Protein AF-A0A813HRZ0-F1 (afdb_monomer)

Nearest PDB structures (foldseek):
  8jng-assembly1_A  TM=6.159E-01  e=3.536E-04  Porphyridium purpureum
  6uz7-assembly1_K  TM=3.522E-01  e=9.152E+00  Kluyveromyces lactis

Solvent-accessible surface area (backbone atoms only — not comparable to full-atom values): 15012 Å² total; per-residue (Å²): 131,85,75,72,59,66,47,83,55,91,67,30,34,30,34,45,45,91,48,51,52,74,86,71,41,34,56,24,47,61,47,34,54,51,51,54,50,49,48,69,51,44,74,78,69,63,78,70,69,86,75,76,89,77,80,74,82,76,79,89,67,87,75,88,75,74,56,96,84,60,66,57,66,71,60,44,53,51,51,47,56,54,40,40,75,76,76,42,52,57,38,29,77,47,71,40,90,54,69,51,52,31,28,39,38,25,37,44,38,54,92,70,63,54,88,80,24,65,33,29,26,53,29,45,37,72,87,78,62,49,56,42,59,74,23,51,60,41,73,47,68,47,98,86,68,51,44,38,32,33,39,26,35,68,85,79,65,53,46,27,30,48,79,78,8,48,18,87,98,54,91,57,58,39,57,56,38,57,70,48,80,53,96,62,23,36,27,40,42,40,49,48,73,57,48,52,58,36,61,60,62,76,70,70,70,76,81,80,79,79,81,82,81,79,84,75,88,76,85,87,81,88,82,83,88,83,87,85,85,84,85,85,90,83,87,88,81,89,83,87,80,134

Sequence (242 aa):
MEPPLLVSDGELCWVRTEIRRGPDLVDGSGWIAEFQKRCREAPALSGRARLLRQTVSEGDNPQFWSKAGDTPLPLRNEVLKVMQKEKGQPGSRAKLATGQDVIFWFNVGPPGEPRNRVYVTDARCPHQGVCLLEGELKDIEDVAGTRRGMVRCPRHNKTFDIQSGQSPGNSEELRVYPCRFEHGHWYV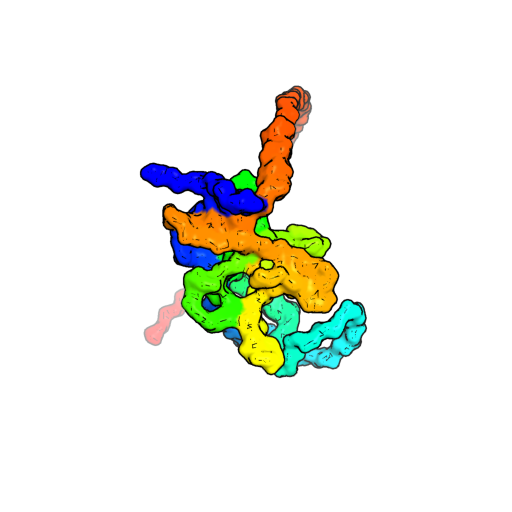GVSGRESEAAQAVDVEMPAAEEPEQKRQRIGSEVIAATPAQGRPRILVHHATIA

pLDDT: mean 81.25, std 19.31, range [39.66, 98.69]

Structure (mmCIF, N/CA/C/O backbone):
data_AF-A0A813HRZ0-F1
#
_entry.id   AF-A0A813HRZ0-F1
#
loop_
_atom_site.group_PDB
_atom_site.id
_atom_site.type_symbol
_atom_site.label_atom_id
_atom_site.label_alt_id
_atom_site.label_comp_id
_atom_site.label_asym_id
_atom_site.label_entity_id
_atom_site.label_seq_id
_atom_site.pdbx_PDB_ins_code
_atom_site.Cartn_x
_atom_site.Cartn_y
_atom_site.Cartn_z
_atom_site.occupancy
_atom_site.B_iso_or_equiv
_atom_site.auth_seq_id
_atom_site.auth_comp_id
_atom_site.auth_asym_id
_atom_site.auth_atom_id
_atom_site.pdbx_PDB_model_num
ATOM 1 N N . MET A 1 1 ? -31.191 0.005 10.047 1.00 76.88 1 MET A N 1
ATOM 2 C CA . MET A 1 1 ? -30.388 0.757 11.032 1.00 76.88 1 MET A CA 1
ATOM 3 C C . MET A 1 1 ? -29.050 1.056 10.395 1.00 76.88 1 MET A C 1
ATOM 5 O O . MET A 1 1 ? -28.519 0.176 9.728 1.00 76.88 1 MET A O 1
ATOM 9 N N . GLU A 1 2 ? -28.563 2.286 10.521 1.00 87.56 2 GLU A N 1
ATOM 10 C CA . GLU A 1 2 ? -27.231 2.647 10.035 1.00 87.56 2 GLU A CA 1
ATOM 11 C C . GLU A 1 2 ? -26.165 2.028 10.961 1.00 87.56 2 GLU A C 1
ATOM 13 O O . GLU A 1 2 ? -26.345 2.077 12.180 1.00 87.56 2 GLU A O 1
ATOM 18 N N . PRO A 1 3 ? -25.098 1.399 10.429 1.00 90.94 3 PRO A N 1
ATOM 19 C CA . PRO A 1 3 ? -24.065 0.794 11.263 1.00 90.94 3 PRO A CA 1
ATOM 20 C C . PRO A 1 3 ? -23.271 1.863 12.032 1.00 90.94 3 PRO A C 1
ATOM 22 O O . PRO A 1 3 ? -23.048 2.951 11.497 1.00 90.94 3 PRO A O 1
ATOM 25 N N . PRO A 1 4 ? -22.810 1.578 13.262 1.00 90.06 4 PRO A N 1
ATOM 26 C CA . PRO A 1 4 ? -22.114 2.556 14.092 1.00 90.06 4 PRO A CA 1
ATOM 27 C C . PRO A 1 4 ? -20.817 3.038 13.430 1.00 90.06 4 PRO A C 1
ATOM 29 O O . PRO A 1 4 ? -20.068 2.245 12.852 1.00 90.06 4 PRO A O 1
ATOM 32 N N . LEU A 1 5 ? -20.563 4.347 13.529 1.00 90.94 5 LEU A N 1
ATOM 33 C CA . LEU A 1 5 ? -19.346 4.986 13.019 1.00 90.94 5 LEU A CA 1
ATOM 34 C C . LEU A 1 5 ? -18.110 4.582 13.835 1.00 90.94 5 LEU A C 1
ATOM 36 O O . LEU A 1 5 ? -17.031 4.415 13.276 1.00 90.94 5 LEU A O 1
ATOM 40 N N . LEU A 1 6 ? -18.280 4.419 15.147 1.00 92.56 6 LEU A N 1
ATOM 41 C CA . LEU A 1 6 ? -17.238 4.048 16.097 1.00 92.56 6 LEU A CA 1
ATOM 42 C C . LEU A 1 6 ? -17.738 2.876 16.941 1.00 92.56 6 LEU A C 1
ATOM 44 O O . LEU A 1 6 ? -18.866 2.909 17.436 1.00 92.56 6 LEU A O 1
ATOM 48 N N . VAL A 1 7 ? -16.906 1.852 17.106 1.00 93.62 7 VAL A N 1
ATOM 49 C CA . VAL A 1 7 ? -17.181 0.707 17.982 1.00 93.62 7 VAL A CA 1
ATOM 50 C C . VAL A 1 7 ? -15.969 0.482 18.873 1.00 93.62 7 VAL A C 1
ATOM 52 O O . VAL A 1 7 ? -14.906 0.104 18.389 1.00 93.62 7 VAL A O 1
ATOM 55 N N . SER A 1 8 ? -16.122 0.712 20.172 1.00 92.69 8 SER A N 1
ATOM 56 C CA . SER A 1 8 ? -15.065 0.436 21.147 1.00 92.69 8 SER A CA 1
ATOM 57 C C . SER A 1 8 ? -15.031 -1.054 21.486 1.00 92.69 8 SER A C 1
ATOM 59 O O . SER A 1 8 ? -16.065 -1.634 21.810 1.00 92.69 8 SER A O 1
ATOM 61 N N . ASP A 1 9 ? -13.849 -1.662 21.417 1.00 91.94 9 ASP A N 1
ATOM 62 C CA . ASP A 1 9 ? -13.617 -3.079 21.703 1.00 91.94 9 ASP A CA 1
ATOM 63 C C . ASP A 1 9 ? -12.238 -3.255 22.360 1.00 91.94 9 ASP A C 1
ATOM 65 O O . ASP A 1 9 ? -11.194 -3.237 21.700 1.00 91.94 9 ASP A O 1
ATOM 69 N N . GLY A 1 10 ? -12.229 -3.347 23.691 1.00 91.69 10 GLY A N 1
ATOM 70 C CA . GLY A 1 10 ? -11.000 -3.383 24.482 1.00 91.69 10 GLY A CA 1
ATOM 71 C C . GLY A 1 10 ? -10.164 -2.110 24.314 1.00 91.69 10 GLY A C 1
ATOM 72 O O . GLY A 1 10 ? -10.632 -1.008 24.593 1.00 91.69 10 GLY A O 1
ATOM 73 N N . GLU A 1 11 ? -8.916 -2.265 23.871 1.00 92.88 11 GLU A N 1
ATOM 74 C CA . GLU A 1 11 ? -7.973 -1.154 23.655 1.00 92.88 11 GLU A CA 1
ATOM 75 C C . GLU A 1 11 ? -8.105 -0.492 22.271 1.00 92.88 11 GLU A C 1
ATOM 77 O O . GLU A 1 11 ? -7.448 0.521 21.995 1.00 92.88 11 GLU A O 1
ATOM 82 N N . LEU A 1 12 ? -8.939 -1.058 21.392 1.00 95.00 12 LEU A N 1
ATOM 83 C CA . LEU A 1 12 ? -9.144 -0.577 20.032 1.00 95.00 12 LEU A CA 1
ATOM 84 C C . LEU A 1 12 ? -10.482 0.151 19.895 1.00 95.00 12 LEU A C 1
ATOM 86 O O . LEU A 1 12 ? -11.532 -0.300 20.349 1.00 95.00 12 LEU A O 1
ATOM 90 N N . CYS A 1 13 ? -10.438 1.271 19.186 1.00 95.81 13 CYS A N 1
ATOM 91 C CA . CYS A 1 13 ? -11.593 1.957 18.640 1.00 95.81 13 CYS A CA 1
ATOM 92 C C . CYS A 1 13 ? -11.694 1.595 17.155 1.00 95.81 13 CYS A C 1
ATOM 94 O O . CYS A 1 13 ? -10.836 1.965 16.352 1.00 95.81 13 CYS A O 1
ATOM 96 N N . TRP A 1 14 ? -12.721 0.837 16.782 1.00 96.94 14 TRP A N 1
ATOM 97 C CA . TRP A 1 14 ? -12.980 0.474 15.395 1.00 96.94 14 TRP A CA 1
ATOM 98 C C . TRP A 1 14 ? -13.724 1.599 14.692 1.00 96.94 14 TRP A C 1
ATOM 100 O O . TRP A 1 14 ? -14.889 1.870 14.986 1.00 96.94 14 TRP A O 1
ATOM 110 N N . VAL A 1 15 ? -13.057 2.223 13.730 1.00 97.12 15 VAL A N 1
ATOM 111 C CA . VAL A 1 15 ? -13.578 3.354 12.967 1.00 97.12 15 VAL A CA 1
ATOM 112 C C . VAL A 1 15 ? -14.115 2.862 11.629 1.00 97.12 15 VAL A C 1
ATOM 114 O O . VAL A 1 15 ? -13.374 2.290 10.826 1.00 97.12 15 VAL A O 1
ATOM 117 N N . ARG A 1 16 ? -15.408 3.082 11.386 1.00 96.75 16 ARG A N 1
ATOM 118 C CA . ARG A 1 16 ? -16.074 2.782 10.115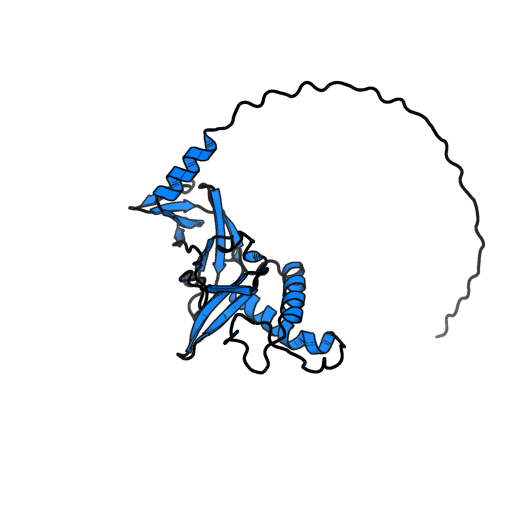 1.00 96.75 16 ARG A CA 1
ATOM 119 C C . ARG A 1 16 ? -15.483 3.650 9.009 1.00 96.75 16 ARG A C 1
ATOM 121 O O . ARG A 1 16 ? -15.335 4.859 9.170 1.00 96.75 16 ARG A O 1
ATOM 128 N N . THR A 1 17 ? -15.213 3.043 7.863 1.00 96.75 1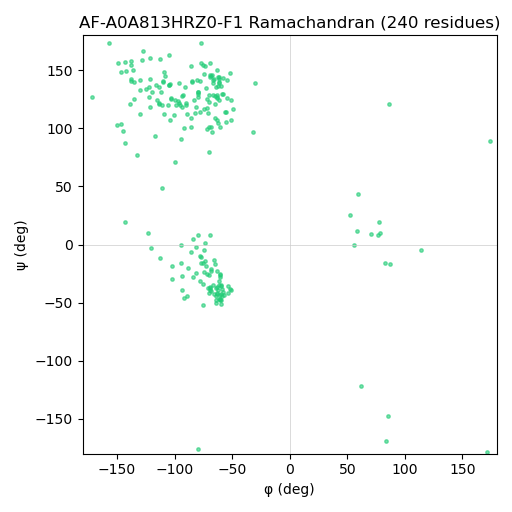7 THR A N 1
ATOM 129 C CA . THR A 1 17 ? -14.816 3.752 6.643 1.00 96.75 17 THR A CA 1
ATOM 130 C C . THR A 1 17 ? -15.968 3.816 5.642 1.00 96.75 17 THR A C 1
ATOM 132 O O . THR A 1 17 ? -16.935 3.050 5.708 1.00 96.75 17 THR A O 1
ATOM 135 N N . GLU A 1 18 ? -15.847 4.712 4.664 1.00 94.56 18 GLU A N 1
ATOM 136 C CA . GLU A 1 18 ? -16.792 4.806 3.545 1.00 94.56 18 GLU A CA 1
ATOM 137 C C . GLU A 1 18 ? -16.621 3.683 2.506 1.00 94.56 18 GLU A C 1
ATOM 139 O O . GLU A 1 18 ? -17.424 3.571 1.582 1.00 94.56 18 GLU A O 1
ATOM 144 N N . ILE A 1 19 ? -15.608 2.823 2.658 1.00 94.56 19 ILE A N 1
ATOM 145 C CA . ILE A 1 19 ? -15.367 1.682 1.772 1.00 94.56 19 ILE A CA 1
ATOM 146 C C . ILE A 1 19 ? -16.349 0.567 2.134 1.00 94.56 19 ILE A C 1
ATOM 148 O O . ILE A 1 19 ? -16.281 -0.013 3.222 1.00 94.56 19 ILE A O 1
ATOM 152 N N . ARG A 1 20 ? -17.264 0.249 1.212 1.00 92.88 20 ARG A N 1
ATOM 153 C CA . ARG A 1 20 ? -18.380 -0.673 1.479 1.00 92.88 20 ARG A CA 1
ATOM 154 C C . ARG A 1 20 ? -18.164 -2.057 0.902 1.00 92.88 20 ARG A C 1
ATOM 156 O O . ARG A 1 20 ? -18.728 -3.028 1.397 1.00 92.88 20 ARG A O 1
ATOM 163 N N . ARG A 1 21 ? -17.427 -2.178 -0.201 1.00 86.25 21 ARG A N 1
ATOM 164 C CA . ARG A 1 21 ? -17.303 -3.448 -0.926 1.00 86.25 21 ARG A CA 1
ATOM 165 C C . ARG A 1 21 ? -15.899 -3.635 -1.485 1.00 86.25 21 ARG A C 1
ATOM 167 O O . ARG A 1 21 ? -15.180 -2.678 -1.734 1.00 86.25 21 ARG A O 1
ATOM 174 N N . GLY A 1 22 ? -15.536 -4.893 -1.738 1.00 77.94 22 GLY A N 1
ATOM 175 C CA . GLY A 1 22 ? -14.263 -5.255 -2.373 1.00 77.94 22 GLY A CA 1
ATOM 176 C C . GLY A 1 22 ? -13.953 -4.507 -3.682 1.00 77.94 22 GLY A C 1
ATOM 177 O O . GLY A 1 22 ? -12.810 -4.111 -3.846 1.00 77.94 22 GLY A O 1
ATOM 178 N N . PRO A 1 23 ? -14.921 -4.237 -4.584 1.00 85.00 23 PRO A N 1
ATOM 179 C CA . PRO A 1 23 ? -14.673 -3.452 -5.799 1.00 85.00 23 PRO A CA 1
ATOM 180 C C . PRO A 1 23 ? -14.293 -1.983 -5.567 1.00 85.00 23 PRO A C 1
ATOM 182 O O . PRO A 1 23 ? -13.785 -1.349 -6.485 1.00 85.00 23 PRO A O 1
ATOM 185 N N . ASP A 1 24 ? -14.532 -1.443 -4.369 1.00 88.31 24 ASP A N 1
ATOM 186 C CA . ASP A 1 24 ? -14.074 -0.099 -3.991 1.00 88.31 24 ASP A CA 1
ATOM 187 C C . ASP A 1 24 ? -12.561 -0.105 -3.653 1.00 88.31 24 ASP A C 1
ATOM 189 O O . ASP A 1 24 ? -11.929 0.944 -3.494 1.00 88.31 24 ASP A O 1
ATOM 193 N N . LEU A 1 25 ? -11.970 -1.300 -3.530 1.00 94.25 25 LEU A N 1
ATOM 194 C CA . LEU A 1 25 ? -10.547 -1.517 -3.317 1.00 94.25 25 LEU A CA 1
ATOM 195 C C . LEU A 1 25 ? -9.835 -1.804 -4.639 1.00 94.25 25 LEU A C 1
ATOM 197 O O . LEU A 1 25 ? -10.308 -2.567 -5.482 1.00 94.25 25 LEU A O 1
ATOM 201 N N . VAL A 1 26 ? -8.650 -1.220 -4.796 1.00 96.38 26 VAL A N 1
ATOM 202 C CA . VAL A 1 26 ? -7.771 -1.509 -5.932 1.00 96.38 26 VAL A CA 1
ATOM 203 C C . VAL A 1 26 ? -7.172 -2.905 -5.769 1.00 96.38 26 VAL A C 1
ATOM 205 O O . VAL A 1 26 ? -6.538 -3.185 -4.755 1.00 96.38 26 VAL A O 1
ATOM 208 N N . ASP A 1 27 ? -7.334 -3.776 -6.770 1.00 96.75 27 ASP A N 1
ATOM 209 C CA . ASP A 1 27 ? -6.637 -5.067 -6.817 1.00 96.75 27 ASP A CA 1
ATOM 210 C C . ASP A 1 27 ? -5.131 -4.846 -7.004 1.00 96.75 27 ASP A C 1
ATOM 212 O O . ASP A 1 27 ? -4.631 -4.650 -8.117 1.00 96.75 27 ASP A O 1
ATOM 216 N N . GLY A 1 28 ? -4.406 -4.875 -5.890 1.00 96.62 28 GLY A N 1
ATOM 217 C CA . GLY A 1 28 ? -2.978 -4.624 -5.847 1.00 96.62 28 GLY A CA 1
ATOM 218 C C . GLY A 1 28 ? -2.180 -5.659 -6.634 1.00 96.62 28 GLY A C 1
ATOM 219 O O . GLY A 1 28 ? -1.234 -5.276 -7.316 1.00 96.62 28 GLY A O 1
ATOM 220 N N . SER A 1 29 ? -2.576 -6.938 -6.645 1.00 96.00 29 SER A N 1
ATOM 221 C CA . SER A 1 29 ? -1.887 -7.952 -7.462 1.00 96.00 29 SER A CA 1
ATOM 222 C C . SER A 1 29 ? -1.996 -7.668 -8.960 1.00 96.00 29 SER A C 1
ATOM 224 O O . SER A 1 29 ? -0.990 -7.722 -9.674 1.00 96.00 29 SER A O 1
ATOM 226 N N . GLY A 1 30 ? -3.192 -7.304 -9.435 1.00 96.44 30 GLY A N 1
ATOM 227 C CA . GLY A 1 30 ? -3.420 -6.903 -10.819 1.00 96.44 30 GLY A CA 1
ATOM 228 C C . GLY A 1 30 ? -2.636 -5.641 -11.178 1.00 96.44 30 GLY A C 1
ATOM 229 O O . GLY A 1 30 ? -1.999 -5.584 -12.233 1.00 96.44 30 GLY A O 1
ATOM 230 N N . TRP A 1 31 ? -2.610 -4.656 -10.273 1.00 97.50 31 TRP A N 1
ATOM 231 C CA . TRP A 1 31 ? -1.825 -3.434 -10.444 1.00 97.50 31 TRP A CA 1
ATOM 232 C C . TRP A 1 31 ? -0.318 -3.733 -10.541 1.00 97.50 31 TRP A C 1
ATOM 234 O O . TRP A 1 31 ? 0.342 -3.259 -11.468 1.00 97.50 31 TRP A O 1
ATOM 244 N N . ILE A 1 32 ? 0.224 -4.574 -9.648 1.00 96.94 32 ILE A N 1
ATOM 245 C CA . ILE A 1 32 ? 1.635 -4.998 -9.649 1.00 96.94 32 ILE A CA 1
ATOM 246 C C . ILE A 1 32 ? 1.982 -5.717 -10.956 1.00 96.94 32 ILE A C 1
ATOM 248 O O . ILE A 1 32 ? 3.009 -5.417 -11.568 1.00 96.94 32 ILE A O 1
ATOM 252 N N . ALA A 1 33 ? 1.141 -6.656 -11.399 1.00 96.69 33 ALA A N 1
ATOM 253 C CA . ALA A 1 33 ? 1.379 -7.430 -12.615 1.00 96.69 33 ALA A CA 1
ATOM 254 C C . ALA A 1 33 ? 1.456 -6.529 -13.859 1.00 96.69 33 ALA A C 1
ATOM 256 O O . ALA A 1 33 ? 2.366 -6.678 -14.682 1.00 96.69 33 ALA A O 1
ATOM 257 N N . GLU A 1 34 ? 0.545 -5.560 -13.967 1.00 97.56 34 GLU A N 1
ATOM 258 C CA . GLU A 1 34 ? 0.541 -4.569 -15.044 1.00 97.56 34 GLU A CA 1
ATOM 259 C C . GLU A 1 34 ? 1.768 -3.647 -14.970 1.00 97.56 34 GLU A C 1
ATOM 261 O O . GLU A 1 34 ? 2.429 -3.416 -15.985 1.00 97.56 34 GLU A O 1
ATOM 266 N N . PHE A 1 35 ? 2.144 -3.182 -13.774 1.00 96.75 35 PHE A N 1
ATOM 267 C CA . PHE A 1 35 ? 3.343 -2.362 -13.583 1.00 96.75 35 PHE A CA 1
ATOM 268 C C . PHE A 1 35 ? 4.612 -3.088 -14.011 1.00 96.75 35 PHE A C 1
ATOM 270 O O . PHE A 1 35 ? 5.405 -2.566 -14.798 1.00 96.75 35 PHE A O 1
ATOM 277 N N . GLN A 1 36 ? 4.774 -4.337 -13.583 1.00 94.94 36 GLN A N 1
ATOM 278 C CA . GLN A 1 36 ? 5.900 -5.167 -13.994 1.00 94.94 36 GLN A CA 1
ATOM 279 C C . GLN A 1 36 ? 5.910 -5.424 -15.505 1.00 94.94 36 GLN A C 1
ATOM 281 O O . GLN A 1 36 ? 6.980 -5.410 -16.115 1.00 94.94 36 GLN A O 1
ATOM 286 N N . LYS A 1 37 ? 4.744 -5.643 -16.126 1.00 95.62 37 LYS A N 1
ATOM 287 C CA . LYS A 1 37 ? 4.624 -5.802 -17.580 1.00 95.62 37 LYS A CA 1
ATOM 288 C C . LYS A 1 37 ? 5.120 -4.556 -18.312 1.00 95.62 37 LYS A C 1
ATOM 290 O O . LYS A 1 37 ? 6.014 -4.668 -19.148 1.00 95.62 37 LYS A O 1
ATOM 295 N N . ARG A 1 38 ? 4.639 -3.372 -17.936 1.00 95.19 38 ARG A N 1
ATOM 296 C CA . ARG A 1 38 ? 5.065 -2.111 -18.559 1.00 95.19 38 ARG A CA 1
ATOM 297 C C . ARG A 1 38 ? 6.539 -1.809 -18.325 1.00 95.19 38 ARG A C 1
ATOM 299 O O . ARG A 1 38 ? 7.217 -1.348 -19.236 1.00 95.19 38 ARG A O 1
ATOM 306 N N . CYS A 1 39 ? 7.073 -2.123 -17.147 1.00 93.31 39 CYS A N 1
ATOM 307 C CA . CYS A 1 39 ? 8.507 -2.007 -16.881 1.00 93.31 39 CYS A CA 1
ATOM 308 C C . CYS A 1 39 ? 9.368 -2.902 -17.791 1.00 93.31 39 CYS A C 1
ATOM 310 O O . CYS A 1 39 ? 10.490 -2.508 -18.118 1.00 93.31 39 CYS A O 1
ATOM 312 N N . ARG A 1 40 ? 8.867 -4.073 -18.212 1.00 92.00 40 ARG A N 1
ATOM 313 C CA . ARG A 1 40 ? 9.543 -4.949 -19.188 1.00 92.00 40 ARG A CA 1
ATOM 314 C C . ARG A 1 40 ? 9.441 -4.424 -20.622 1.00 92.00 40 ARG A C 1
ATOM 316 O O . ARG A 1 40 ? 10.377 -4.603 -21.392 1.00 92.00 40 ARG A O 1
ATOM 323 N N . GLU A 1 41 ? 8.335 -3.773 -20.972 1.00 91.81 41 GLU A N 1
ATOM 324 C CA . GLU A 1 41 ? 8.073 -3.251 -22.324 1.00 91.81 41 GLU A CA 1
ATOM 325 C C . GLU A 1 41 ? 8.706 -1.865 -22.570 1.00 91.81 41 GLU A C 1
ATOM 327 O O . GLU A 1 41 ? 9.081 -1.537 -23.694 1.00 91.81 41 GLU A O 1
ATOM 332 N N . ALA A 1 42 ? 8.896 -1.057 -21.523 1.00 88.62 42 ALA A N 1
ATOM 333 C CA . ALA A 1 42 ? 9.387 0.319 -21.625 1.00 88.62 42 ALA A CA 1
ATOM 334 C C . ALA A 1 42 ? 10.772 0.490 -22.298 1.00 88.62 42 ALA A C 1
ATOM 336 O O . ALA A 1 42 ? 10.925 1.436 -23.077 1.00 88.62 42 ALA A O 1
ATOM 337 N N . PRO A 1 43 ? 11.781 -0.386 -22.087 1.00 77.38 43 PRO A N 1
ATOM 338 C CA . PRO A 1 43 ? 13.064 -0.280 -22.787 1.00 77.38 43 PRO A CA 1
ATOM 339 C C . PRO A 1 43 ? 12.951 -0.381 -24.314 1.00 77.38 43 PRO A C 1
ATOM 341 O O . PRO A 1 43 ? 13.772 0.202 -25.017 1.00 77.38 43 PRO A O 1
ATOM 344 N N . ALA A 1 44 ? 11.941 -1.085 -24.837 1.00 64.94 44 ALA A N 1
ATOM 345 C CA . ALA A 1 44 ? 11.708 -1.190 -26.278 1.00 64.94 44 ALA A CA 1
ATOM 346 C C . ALA A 1 44 ? 11.123 0.103 -26.875 1.00 64.94 44 ALA A C 1
ATOM 348 O O . ALA A 1 44 ? 11.289 0.365 -28.063 1.00 64.94 44 ALA A O 1
ATOM 349 N N . LEU A 1 45 ? 10.466 0.921 -26.048 1.00 60.00 45 LEU A N 1
ATOM 350 C CA . LEU A 1 45 ? 9.779 2.145 -26.466 1.00 60.00 45 LEU A CA 1
ATOM 351 C C . LEU A 1 45 ? 10.653 3.395 -26.348 1.00 60.00 45 LEU A C 1
ATOM 353 O O . LEU A 1 45 ? 10.439 4.358 -27.079 1.00 60.00 45 LEU A O 1
ATOM 357 N N . SER A 1 46 ? 11.629 3.409 -25.434 1.00 60.53 46 SER A N 1
ATOM 358 C CA . SER A 1 46 ? 12.361 4.642 -25.125 1.00 60.53 46 SER A CA 1
ATOM 359 C C . SER A 1 46 ? 13.353 5.068 -26.209 1.00 60.53 46 SER A C 1
ATOM 361 O O . SER A 1 46 ? 13.817 6.206 -26.158 1.00 60.53 46 SER A O 1
ATOM 363 N N . GLY A 1 47 ? 13.702 4.197 -27.170 1.00 56.34 47 GLY A N 1
ATOM 364 C CA . GLY A 1 47 ? 14.595 4.495 -28.306 1.00 56.34 47 GLY A CA 1
ATOM 365 C C . GLY A 1 47 ? 15.985 5.035 -27.927 1.00 56.34 47 GLY A C 1
ATOM 366 O O . GLY A 1 47 ? 16.809 5.314 -28.797 1.00 56.34 47 GLY A O 1
ATOM 367 N N . ARG A 1 48 ? 16.268 5.199 -26.631 1.00 54.22 48 ARG A N 1
ATOM 368 C CA . ARG A 1 48 ? 17.488 5.787 -26.104 1.00 54.22 48 ARG A CA 1
ATOM 369 C C . ARG A 1 48 ? 18.517 4.683 -25.998 1.00 54.22 48 ARG A C 1
ATOM 371 O O . ARG A 1 48 ? 18.410 3.774 -25.178 1.00 54.22 48 ARG A O 1
ATOM 378 N N . ALA A 1 49 ? 19.486 4.798 -26.900 1.00 46.53 49 ALA A N 1
ATOM 379 C CA . ALA A 1 49 ? 20.726 4.053 -26.968 1.00 46.53 49 ALA A CA 1
ATOM 380 C C . ALA A 1 49 ? 21.230 3.622 -25.588 1.00 46.53 49 ALA A C 1
ATOM 382 O O . ALA A 1 49 ? 21.194 4.403 -24.638 1.00 46.53 49 ALA A O 1
ATOM 383 N N . ARG A 1 50 ? 21.734 2.382 -25.529 1.00 50.34 50 ARG A N 1
ATOM 384 C CA . ARG A 1 50 ? 22.509 1.802 -24.426 1.00 50.34 50 ARG A CA 1
ATOM 385 C C . ARG A 1 50 ? 23.348 2.882 -23.736 1.00 50.34 50 ARG A C 1
ATOM 387 O O . ARG A 1 50 ? 24.437 3.208 -24.202 1.00 50.34 50 ARG A O 1
ATOM 394 N N . LEU A 1 51 ? 22.841 3.430 -22.633 1.00 49.25 51 LEU A N 1
ATOM 395 C CA . LEU A 1 51 ? 23.636 4.264 -21.748 1.00 49.25 51 LEU A CA 1
ATOM 396 C C . LEU A 1 51 ? 24.710 3.345 -21.177 1.00 49.25 51 LEU A C 1
ATOM 398 O O . LEU A 1 51 ? 24.412 2.403 -20.437 1.00 49.25 51 LEU A O 1
ATOM 402 N N . LEU A 1 52 ? 25.945 3.570 -21.625 1.00 45.09 52 LEU A N 1
ATOM 403 C CA . LEU A 1 52 ? 27.122 2.899 -21.105 1.00 45.09 52 LEU A CA 1
ATOM 404 C C . LEU A 1 52 ? 27.103 3.041 -19.580 1.00 45.09 52 LEU A C 1
ATOM 406 O O . LEU A 1 52 ? 27.014 4.145 -19.046 1.00 45.09 52 LEU A O 1
ATOM 410 N N . ARG A 1 53 ? 27.156 1.894 -18.902 1.00 51.12 53 ARG A N 1
ATOM 411 C CA . ARG A 1 53 ? 27.294 1.770 -17.452 1.00 51.12 53 ARG A CA 1
ATOM 412 C C . ARG A 1 5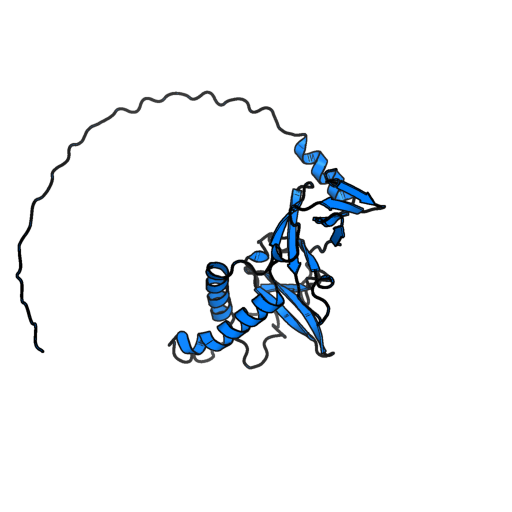3 ? 28.474 2.618 -16.984 1.00 51.12 53 ARG A C 1
ATOM 414 O O . ARG A 1 53 ? 29.624 2.227 -17.159 1.00 51.12 53 ARG A O 1
ATOM 421 N N . GLN A 1 54 ? 28.178 3.729 -16.330 1.00 43.59 54 GLN A N 1
ATOM 422 C CA . GLN A 1 54 ? 29.131 4.411 -15.473 1.00 43.59 54 GLN A CA 1
ATOM 423 C C . GLN A 1 54 ? 28.423 4.729 -14.157 1.00 43.59 54 GLN A C 1
ATOM 425 O O . GLN A 1 54 ? 27.956 5.835 -13.922 1.00 43.59 54 GLN A O 1
ATOM 430 N N . THR A 1 55 ? 28.276 3.714 -13.308 1.00 43.03 55 THR A N 1
ATOM 431 C CA . THR A 1 55 ? 27.920 3.915 -11.901 1.00 43.03 55 THR A CA 1
ATOM 432 C C . THR A 1 55 ? 29.209 3.950 -11.103 1.00 43.03 55 THR A C 1
ATOM 434 O O . THR A 1 55 ? 29.716 2.914 -10.674 1.00 43.03 55 THR A O 1
ATOM 437 N N . VAL A 1 56 ? 29.742 5.161 -10.945 1.00 39.66 56 VAL A N 1
ATOM 438 C CA . VAL A 1 56 ? 30.480 5.511 -9.733 1.00 39.66 56 VAL A CA 1
ATOM 439 C C . VAL A 1 56 ? 29.449 5.461 -8.608 1.00 39.66 56 VAL A C 1
ATOM 441 O O . VAL A 1 56 ? 28.348 5.990 -8.746 1.00 39.66 56 VAL A O 1
ATOM 444 N N . SER A 1 57 ? 29.770 4.718 -7.560 1.00 48.09 57 SER A N 1
ATOM 445 C CA . SER A 1 57 ? 28.936 4.504 -6.385 1.00 48.09 57 SER A CA 1
ATOM 446 C C . SER A 1 57 ? 28.531 5.830 -5.735 1.00 48.09 57 SER A C 1
ATOM 448 O O . SER A 1 57 ? 29.378 6.509 -5.156 1.00 48.09 57 SER A O 1
ATOM 450 N N . GLU A 1 58 ? 27.243 6.167 -5.760 1.00 42.78 58 GLU A N 1
ATOM 451 C CA . GLU A 1 58 ? 26.655 6.961 -4.681 1.00 42.78 58 GLU A CA 1
ATOM 452 C C . GLU A 1 58 ? 26.598 6.047 -3.443 1.00 42.78 58 GLU A C 1
ATOM 454 O O . GLU A 1 58 ? 25.761 5.145 -3.362 1.00 42.78 58 GLU A O 1
ATOM 459 N N . GLY A 1 59 ? 27.547 6.221 -2.514 1.00 48.38 59 GLY A N 1
ATOM 460 C CA . GLY A 1 59 ? 27.339 5.846 -1.108 1.00 48.38 59 GLY A CA 1
ATOM 461 C C . GLY A 1 59 ? 26.170 6.676 -0.561 1.00 48.38 59 GLY A C 1
ATOM 462 O O . GLY A 1 59 ? 25.957 7.796 -1.007 1.00 48.38 59 GLY A O 1
ATOM 463 N N . ASP A 1 60 ? 25.284 6.209 0.309 1.00 42.88 60 ASP A N 1
ATOM 464 C CA . ASP A 1 60 ? 25.383 5.175 1.330 1.00 42.88 60 ASP A CA 1
ATOM 465 C C . ASP A 1 60 ? 24.066 4.391 1.419 1.00 42.88 60 ASP A C 1
ATOM 467 O O . ASP A 1 60 ? 23.182 4.722 2.207 1.00 42.88 60 ASP A O 1
ATOM 471 N N . ASN A 1 61 ? 23.904 3.338 0.617 1.00 43.72 61 ASN A N 1
ATOM 472 C CA . ASN A 1 61 ? 23.178 2.149 1.069 1.00 43.72 61 ASN A CA 1
ATOM 473 C C . ASN A 1 61 ? 23.316 1.022 0.042 1.00 43.72 61 ASN A C 1
ATOM 475 O O . ASN A 1 61 ? 22.981 1.227 -1.129 1.00 43.72 61 ASN A O 1
ATOM 479 N N . PRO A 1 62 ? 23.752 -0.187 0.435 1.00 46.88 62 PRO A N 1
ATOM 480 C CA . PRO A 1 62 ? 23.696 -1.326 -0.464 1.00 46.88 62 PRO A CA 1
ATOM 481 C C . PRO A 1 62 ? 22.227 -1.614 -0.808 1.00 46.88 62 PRO A C 1
ATOM 483 O O . PRO A 1 62 ? 21.474 -2.161 -0.004 1.00 46.88 62 PRO A O 1
ATOM 486 N N . GLN A 1 63 ? 21.802 -1.255 -2.024 1.00 51.62 63 GLN A N 1
ATOM 487 C CA . GLN A 1 63 ? 20.540 -1.723 -2.597 1.00 51.62 63 GLN A CA 1
ATOM 488 C C . GLN A 1 63 ? 20.681 -3.214 -2.918 1.00 51.62 63 GLN A C 1
ATOM 490 O O . GLN A 1 63 ? 20.913 -3.608 -4.057 1.00 51.62 63 GLN A O 1
ATOM 495 N N . PHE A 1 64 ? 20.549 -4.058 -1.896 1.00 49.34 64 PHE A N 1
ATOM 496 C CA . PHE A 1 64 ? 20.749 -5.508 -1.980 1.00 49.34 64 PHE A CA 1
ATOM 497 C C . PHE A 1 64 ? 19.664 -6.250 -2.794 1.00 49.34 64 PHE A C 1
ATOM 499 O O . PHE A 1 64 ? 19.626 -7.475 -2.813 1.00 49.34 64 PHE A O 1
ATOM 506 N N . TRP A 1 65 ? 18.764 -5.526 -3.466 1.00 54.31 65 TRP A N 1
ATOM 507 C CA . TRP A 1 65 ? 17.511 -6.075 -3.994 1.00 54.31 65 TRP A CA 1
ATOM 508 C C . TRP A 1 65 ? 17.330 -5.948 -5.504 1.00 54.31 65 TRP A C 1
ATOM 510 O O . TRP A 1 65 ? 16.334 -6.453 -6.013 1.00 54.31 65 TRP A O 1
ATOM 520 N N . SER A 1 66 ? 18.257 -5.310 -6.221 1.00 54.06 66 SER A N 1
ATOM 521 C CA . SER A 1 66 ? 18.173 -5.249 -7.682 1.00 54.06 66 SER A CA 1
ATOM 522 C C . SER A 1 66 ? 18.813 -6.505 -8.272 1.00 54.06 66 SER A C 1
ATOM 524 O O . SER A 1 66 ? 20.041 -6.611 -8.336 1.00 54.06 66 SER A O 1
ATOM 526 N N . LYS A 1 67 ? 17.999 -7.481 -8.687 1.00 58.88 67 LYS A N 1
ATOM 527 C CA . LYS A 1 67 ? 18.492 -8.644 -9.435 1.00 58.88 67 LYS A CA 1
ATOM 528 C C . LYS A 1 67 ? 19.070 -8.160 -10.767 1.00 58.88 67 LYS A C 1
ATOM 530 O O . LYS A 1 67 ? 18.633 -7.158 -11.338 1.00 58.88 67 LYS A O 1
ATOM 535 N N . ALA A 1 68 ? 20.063 -8.877 -11.291 1.00 53.69 68 ALA A N 1
ATOM 536 C CA . ALA A 1 68 ? 20.549 -8.627 -12.643 1.00 53.69 68 ALA A CA 1
ATOM 537 C C . ALA A 1 68 ? 19.369 -8.734 -13.630 1.00 53.69 68 ALA A C 1
ATOM 539 O O . ALA A 1 68 ? 18.790 -9.806 -13.780 1.00 53.69 68 ALA A O 1
ATOM 540 N N . GLY A 1 69 ? 19.002 -7.616 -14.264 1.00 65.25 69 GLY A N 1
ATOM 541 C CA . GLY A 1 69 ? 17.852 -7.529 -15.172 1.00 65.25 69 GLY A CA 1
ATOM 542 C C . GLY A 1 69 ? 16.702 -6.639 -14.690 1.00 65.25 69 GLY A C 1
ATOM 543 O O . GLY A 1 69 ? 15.773 -6.413 -15.463 1.00 65.25 69 GLY A O 1
ATOM 544 N N . ASP A 1 70 ? 16.763 -6.092 -13.474 1.00 79.25 70 ASP A N 1
ATOM 545 C CA . ASP A 1 70 ? 15.733 -5.162 -13.011 1.00 79.25 70 ASP A CA 1
ATOM 546 C C . ASP A 1 70 ? 15.741 -3.843 -13.799 1.00 79.25 70 ASP A C 1
ATOM 548 O O . ASP A 1 70 ? 16.786 -3.267 -14.116 1.00 79.25 70 ASP A O 1
ATOM 552 N N . THR A 1 71 ? 14.539 -3.352 -14.115 1.00 84.56 71 THR A N 1
ATOM 553 C CA . THR A 1 71 ? 14.331 -2.076 -14.807 1.00 84.56 71 THR A CA 1
ATOM 554 C C . THR A 1 71 ? 14.964 -0.930 -14.002 1.00 84.56 71 THR A C 1
ATOM 556 O O . THR A 1 71 ? 14.643 -0.793 -12.818 1.00 84.56 71 THR A O 1
ATOM 559 N N . PRO A 1 72 ? 15.799 -0.064 -14.614 1.00 88.31 72 PRO A N 1
ATOM 560 C CA . PRO A 1 72 ? 16.409 1.066 -13.920 1.00 88.31 72 PRO A CA 1
ATOM 561 C C . PRO A 1 72 ? 15.373 1.963 -13.241 1.00 88.31 72 PRO A C 1
ATOM 563 O O . PRO A 1 72 ? 14.315 2.246 -13.809 1.00 88.31 72 PRO A O 1
ATOM 566 N N . LEU A 1 73 ? 15.696 2.461 -12.047 1.00 87.62 73 LEU A N 1
ATOM 567 C CA . LEU A 1 73 ? 14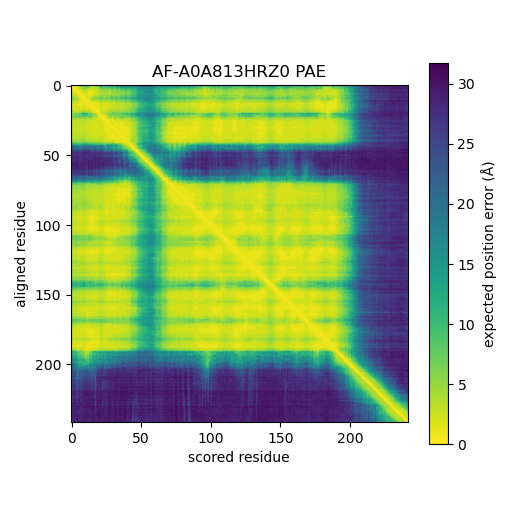.772 3.253 -11.235 1.00 87.62 73 LEU A CA 1
ATOM 568 C C . LEU A 1 73 ? 14.162 4.472 -11.965 1.00 87.62 73 LEU A C 1
ATOM 570 O O . LEU A 1 73 ? 12.954 4.667 -11.827 1.00 87.62 73 LEU A O 1
ATOM 574 N N . PRO A 1 74 ? 14.909 5.263 -12.768 1.00 89.81 74 PRO A N 1
ATOM 575 C CA . PRO A 1 74 ? 14.309 6.368 -13.520 1.00 89.81 74 PRO A CA 1
ATOM 576 C C . PRO A 1 74 ? 13.178 5.904 -14.443 1.00 89.81 74 PRO A C 1
ATOM 578 O O . PRO A 1 74 ? 12.097 6.487 -14.437 1.00 89.81 74 PRO A O 1
ATOM 581 N N . LEU A 1 75 ? 13.388 4.790 -15.149 1.00 90.94 75 LEU A N 1
ATOM 582 C CA . LEU A 1 75 ? 12.394 4.216 -16.051 1.00 90.94 75 LEU A CA 1
ATOM 583 C C . LEU A 1 75 ? 11.193 3.646 -15.282 1.00 90.94 75 LEU A C 1
ATOM 585 O O . LEU A 1 75 ? 10.053 3.821 -15.703 1.00 90.94 75 LEU A O 1
ATOM 589 N N . ARG A 1 76 ? 11.417 3.025 -14.115 1.00 92.88 76 ARG A N 1
ATOM 590 C CA . ARG A 1 76 ? 10.320 2.607 -13.221 1.00 92.88 76 ARG A CA 1
ATOM 591 C C . ARG A 1 76 ? 9.466 3.795 -12.786 1.00 92.88 76 ARG A C 1
ATOM 593 O O . ARG A 1 76 ? 8.245 3.701 -12.812 1.00 92.88 76 ARG A O 1
ATOM 600 N N . ASN A 1 77 ? 10.093 4.911 -12.416 1.00 92.75 77 ASN A N 1
ATOM 601 C CA . ASN A 1 77 ? 9.387 6.124 -12.007 1.00 92.75 77 ASN A CA 1
ATOM 602 C C . ASN A 1 77 ? 8.600 6.755 -13.171 1.00 92.75 77 ASN A C 1
ATOM 604 O O . ASN A 1 77 ? 7.516 7.288 -12.950 1.00 92.75 77 ASN A O 1
ATOM 608 N N . GLU A 1 78 ? 9.107 6.689 -14.406 1.00 93.69 78 GLU A N 1
ATOM 609 C CA . GLU A 1 78 ? 8.360 7.111 -15.601 1.00 93.69 78 GLU A CA 1
ATOM 610 C C . GLU A 1 78 ? 7.125 6.234 -15.833 1.00 93.69 78 GLU A C 1
ATOM 612 O O . GLU A 1 78 ? 6.016 6.757 -15.951 1.00 93.69 78 GLU A O 1
ATOM 617 N N . VAL A 1 79 ? 7.290 4.906 -15.815 1.00 95.25 79 VAL A N 1
ATOM 618 C CA . VAL A 1 79 ? 6.173 3.954 -15.937 1.00 95.25 79 VAL A CA 1
ATOM 619 C C . VAL A 1 79 ? 5.143 4.173 -14.829 1.00 95.25 79 VAL A C 1
ATOM 621 O O . VAL A 1 79 ? 3.944 4.160 -15.101 1.00 95.25 79 VAL A O 1
ATOM 624 N N . LEU A 1 80 ? 5.597 4.429 -13.599 1.00 95.38 80 LEU A N 1
ATOM 625 C CA . LEU A 1 80 ? 4.734 4.670 -12.445 1.00 95.38 80 LEU A CA 1
ATOM 626 C C . LEU A 1 80 ? 3.846 5.897 -12.664 1.00 95.38 80 LEU A C 1
ATOM 628 O O . LEU A 1 80 ? 2.633 5.808 -12.490 1.00 95.38 80 LEU A O 1
ATOM 632 N N . LYS A 1 81 ? 4.429 7.014 -13.115 1.00 95.38 81 LYS A N 1
ATOM 633 C CA . LYS A 1 81 ? 3.684 8.244 -13.428 1.00 95.38 81 LYS A CA 1
ATOM 634 C C . LYS A 1 81 ? 2.630 8.012 -14.511 1.00 95.38 81 LYS A C 1
ATOM 636 O O . LYS A 1 81 ? 1.507 8.497 -14.389 1.00 95.38 81 LYS A O 1
ATOM 641 N N . VAL A 1 82 ? 2.977 7.266 -15.563 1.00 95.94 82 VAL A N 1
ATOM 642 C CA . VAL A 1 82 ? 2.036 6.925 -16.643 1.00 95.94 82 VAL A CA 1
ATOM 643 C C . VAL A 1 82 ? 0.899 6.053 -16.111 1.00 95.94 82 VAL A C 1
ATOM 645 O O . VAL A 1 82 ? -0.269 6.356 -16.344 1.00 95.94 82 VAL A O 1
ATOM 648 N N . MET A 1 83 ? 1.214 5.009 -15.343 1.00 96.12 83 MET A N 1
ATOM 649 C CA . MET A 1 83 ? 0.197 4.136 -14.757 1.00 96.12 83 MET A CA 1
ATOM 650 C C . MET A 1 83 ? -0.721 4.859 -13.784 1.00 96.12 83 MET A C 1
ATOM 652 O O . MET A 1 83 ? -1.927 4.658 -13.852 1.00 96.12 83 MET A O 1
ATOM 656 N N . GLN A 1 84 ? -0.191 5.729 -12.927 1.00 95.00 84 GLN A N 1
ATOM 657 C CA . GLN A 1 84 ? -1.009 6.512 -12.000 1.00 95.00 84 GLN A CA 1
ATOM 658 C C . GLN A 1 84 ? -2.013 7.402 -12.736 1.00 95.00 84 GLN A C 1
ATOM 660 O O . GLN A 1 84 ? -3.143 7.557 -12.280 1.00 95.00 84 GLN A O 1
ATOM 665 N N . LYS A 1 85 ? -1.639 7.934 -13.905 1.00 96.25 85 LYS A N 1
ATOM 666 C CA . LYS A 1 85 ? -2.539 8.726 -14.748 1.00 96.25 85 LYS A CA 1
ATOM 667 C C . LYS A 1 85 ? -3.634 7.883 -15.416 1.00 96.25 85 LYS A C 1
ATOM 669 O O . LYS A 1 85 ? -4.750 8.363 -15.569 1.00 96.25 85 LYS A O 1
ATOM 674 N N . GLU A 1 86 ? -3.320 6.663 -15.846 1.00 96.25 86 GLU A N 1
ATOM 675 C CA . GLU A 1 86 ? -4.235 5.824 -16.641 1.00 96.25 86 GLU A CA 1
ATOM 676 C C . GLU A 1 86 ? -5.093 4.860 -15.814 1.00 96.25 86 GLU A C 1
ATOM 678 O O . GLU A 1 86 ? -6.249 4.607 -16.143 1.00 96.25 86 GLU A O 1
ATOM 683 N N . LYS A 1 87 ? -4.500 4.265 -14.780 1.00 94.44 87 LYS A N 1
ATOM 684 C CA . LYS A 1 87 ? -5.082 3.205 -13.946 1.00 94.44 87 LYS A CA 1
ATOM 685 C C . LYS A 1 87 ? -5.344 3.661 -12.514 1.00 94.44 87 LYS A C 1
ATOM 687 O O . LYS A 1 87 ? -6.027 2.953 -11.783 1.00 94.44 87 LYS A O 1
ATOM 692 N N . GLY A 1 88 ? -4.822 4.821 -12.125 1.00 95.38 88 GLY A N 1
ATOM 693 C CA . GLY A 1 88 ? -4.906 5.316 -10.760 1.00 95.38 88 GLY A CA 1
ATOM 694 C C . GLY A 1 88 ? -3.822 4.749 -9.843 1.00 95.38 88 GLY A C 1
ATOM 695 O O . GLY A 1 88 ? -2.829 4.148 -10.266 1.00 95.38 88 GLY A O 1
ATOM 696 N N . GLN A 1 89 ? -4.011 5.005 -8.555 1.00 95.94 89 GLN A N 1
ATOM 697 C CA . GLN A 1 89 ? -3.068 4.670 -7.494 1.00 95.94 89 GLN A CA 1
ATOM 698 C C . GLN A 1 89 ? -3.116 3.170 -7.141 1.00 95.94 89 GLN A C 1
ATOM 700 O O . GLN A 1 89 ? -4.133 2.521 -7.375 1.00 95.94 89 GLN A O 1
ATOM 705 N N . PRO A 1 90 ? -2.039 2.606 -6.565 1.00 96.62 90 PRO A N 1
ATOM 706 C CA . PRO A 1 90 ? -1.953 1.180 -6.231 1.00 96.62 90 PRO A CA 1
ATOM 707 C C . PRO A 1 90 ? -2.783 0.738 -5.009 1.00 96.62 90 PRO A C 1
ATOM 709 O O . PRO A 1 90 ? -2.726 -0.427 -4.628 1.00 96.62 90 PRO A O 1
ATOM 712 N N . GLY A 1 91 ? -3.519 1.645 -4.366 1.00 97.19 91 GLY A N 1
ATOM 713 C CA . GLY A 1 91 ? -4.325 1.366 -3.178 1.00 97.19 91 GLY A CA 1
ATOM 714 C C . GLY A 1 91 ? -5.454 2.381 -3.014 1.00 97.19 91 GLY A C 1
ATOM 715 O O . GLY A 1 91 ? -5.518 3.370 -3.748 1.00 97.19 91 GLY A O 1
ATOM 716 N N . SER A 1 92 ? -6.331 2.147 -2.038 1.00 97.44 92 SER A N 1
ATOM 717 C CA . SER A 1 92 ? -7.481 3.020 -1.763 1.00 97.44 92 SER A CA 1
ATOM 718 C C . SER A 1 92 ? -7.240 3.853 -0.506 1.00 97.44 92 SER A C 1
ATOM 720 O O . SER A 1 92 ? -7.051 3.303 0.578 1.00 97.44 92 SER A O 1
ATOM 722 N N . ARG A 1 93 ? -7.254 5.185 -0.634 1.00 97.12 93 ARG A N 1
ATOM 723 C CA . ARG A 1 93 ? -7.152 6.102 0.513 1.00 97.12 93 ARG A CA 1
ATOM 724 C C . ARG A 1 93 ? -8.482 6.199 1.252 1.00 97.12 93 ARG A C 1
ATOM 726 O O . ARG A 1 93 ? -9.519 6.348 0.613 1.00 97.12 93 ARG A O 1
ATOM 733 N N . ALA A 1 94 ? -8.435 6.249 2.577 1.00 96.88 94 ALA A N 1
ATOM 734 C CA . ALA A 1 94 ? -9.565 6.654 3.403 1.00 96.88 94 ALA A CA 1
ATOM 735 C C . ALA A 1 94 ? -9.100 7.625 4.493 1.00 96.88 94 ALA A C 1
ATOM 737 O O . ALA A 1 94 ? -8.037 7.437 5.080 1.00 96.88 94 ALA A O 1
ATOM 738 N N . LYS A 1 95 ? -9.905 8.654 4.771 1.00 97.06 95 LYS A N 1
ATOM 739 C CA . LYS A 1 95 ? -9.736 9.497 5.957 1.00 97.06 95 LYS A CA 1
ATOM 740 C C . LYS A 1 95 ? -10.668 8.973 7.044 1.00 97.06 95 LYS A C 1
ATOM 742 O O . LYS A 1 95 ? -11.871 8.866 6.812 1.00 97.06 95 LYS A O 1
ATOM 747 N N . LEU A 1 96 ? -10.113 8.606 8.191 1.00 96.19 96 LEU A N 1
ATOM 748 C CA . LEU A 1 96 ? -10.877 8.111 9.331 1.00 96.19 96 LEU A CA 1
ATOM 749 C C . LEU A 1 96 ? -11.586 9.271 10.041 1.00 96.19 96 LEU A C 1
ATOM 751 O O . LEU A 1 96 ? -11.124 10.412 9.993 1.00 96.19 96 LEU A O 1
ATOM 755 N N . ALA A 1 97 ? -12.687 8.980 10.739 1.00 93.88 97 ALA A N 1
ATOM 756 C CA . ALA A 1 97 ? -13.392 9.971 11.563 1.00 93.88 97 ALA A CA 1
ATOM 757 C C . ALA A 1 97 ? -12.507 10.533 12.691 1.00 93.88 97 ALA A C 1
ATOM 759 O O . ALA A 1 97 ? -12.688 11.661 13.124 1.00 93.88 97 ALA A O 1
ATOM 760 N N . THR A 1 98 ? -11.505 9.765 13.113 1.00 92.19 98 THR A N 1
ATOM 761 C CA . THR A 1 98 ? -10.442 10.157 14.046 1.00 92.19 98 THR A CA 1
ATOM 762 C C . THR A 1 98 ? -9.323 10.980 13.377 1.00 92.19 98 THR A C 1
ATOM 764 O O . THR A 1 98 ? -8.286 11.232 13.975 1.00 92.19 98 THR A O 1
ATOM 767 N N . GLY A 1 99 ? -9.485 11.395 12.118 1.00 93.56 99 GLY A N 1
ATOM 768 C CA . GLY A 1 99 ? -8.585 12.320 11.425 1.00 93.56 99 GLY A CA 1
ATOM 769 C C . GLY A 1 99 ? -7.383 11.689 10.714 1.00 93.56 99 GLY A C 1
ATOM 770 O O . GLY A 1 99 ? -6.813 12.343 9.838 1.00 93.56 99 GLY A O 1
ATOM 771 N N . GLN A 1 100 ? -7.014 10.439 11.014 1.00 95.75 100 GLN A N 1
ATOM 772 C CA . GLN A 1 100 ? -5.907 9.756 10.335 1.00 95.75 100 GLN A CA 1
ATOM 773 C C . GLN A 1 100 ? -6.224 9.499 8.856 1.00 95.75 100 GLN A C 1
ATOM 775 O O . GLN A 1 100 ? -7.339 9.125 8.488 1.00 95.75 100 GLN A O 1
ATOM 780 N N . ASP A 1 101 ? -5.210 9.654 8.008 1.00 97.31 101 ASP A N 1
ATOM 781 C CA . ASP A 1 101 ? -5.241 9.235 6.611 1.00 97.31 101 ASP A CA 1
ATOM 782 C C . ASP A 1 101 ? -4.623 7.839 6.494 1.00 97.31 101 ASP A C 1
ATOM 784 O O . ASP A 1 101 ? -3.447 7.655 6.802 1.00 97.31 101 ASP A O 1
ATOM 788 N N . VAL A 1 102 ? -5.388 6.867 6.007 1.00 98.38 102 VAL A N 1
ATOM 789 C CA . VAL A 1 102 ? -4.932 5.481 5.840 1.00 98.38 102 VAL A CA 1
ATOM 790 C C . VAL A 1 102 ? -5.028 5.025 4.388 1.00 98.38 102 VAL A C 1
ATOM 792 O O . VAL A 1 102 ? -5.762 5.601 3.578 1.00 98.38 102 VAL A O 1
ATOM 795 N N . ILE A 1 103 ? -4.283 3.974 4.052 1.00 98.56 103 ILE A N 1
ATOM 796 C CA . ILE A 1 103 ? -4.349 3.291 2.759 1.00 98.56 103 ILE A CA 1
ATOM 797 C C . ILE A 1 103 ? -4.749 1.842 2.975 1.00 98.56 103 ILE A C 1
ATOM 799 O O . ILE A 1 103 ? -4.130 1.141 3.770 1.00 98.56 103 ILE A O 1
ATOM 803 N N . PHE A 1 104 ? -5.732 1.390 2.204 1.00 98.38 104 PHE A N 1
ATOM 804 C CA . PHE A 1 104 ? -6.060 -0.016 2.036 1.00 98.38 104 PHE A CA 1
ATOM 805 C C . PHE A 1 104 ? -5.277 -0.603 0.860 1.00 98.38 104 PHE A C 1
ATOM 807 O O . PHE A 1 104 ? -5.418 -0.161 -0.286 1.00 98.38 104 PHE A O 1
ATOM 814 N N . TRP A 1 105 ? -4.495 -1.637 1.151 1.00 98.00 105 TRP A N 1
ATOM 815 C CA . TRP A 1 105 ? -3.784 -2.465 0.187 1.00 98.00 105 TRP A CA 1
ATOM 816 C C . TRP A 1 105 ? -4.523 -3.792 0.048 1.00 98.00 105 TRP A C 1
ATOM 818 O O . TRP A 1 105 ? -4.495 -4.622 0.958 1.00 98.00 105 TRP A O 1
ATOM 828 N N . PHE A 1 106 ? -5.213 -3.989 -1.072 1.00 97.56 106 PHE A N 1
ATOM 829 C CA . PHE A 1 106 ? -6.038 -5.172 -1.295 1.00 97.56 106 PHE A CA 1
ATOM 830 C C . PHE A 1 106 ? -5.367 -6.162 -2.237 1.00 97.56 106 PHE A C 1
ATOM 832 O O . PHE A 1 106 ? -4.821 -5.792 -3.272 1.00 97.56 106 PHE A O 1
ATOM 839 N N . ASN A 1 107 ? -5.465 -7.440 -1.885 1.00 96.00 107 ASN A N 1
ATOM 840 C CA . ASN A 1 107 ? -5.005 -8.568 -2.675 1.00 96.00 107 ASN A CA 1
ATOM 841 C C . ASN A 1 107 ? -3.495 -8.525 -2.980 1.00 96.00 107 ASN A C 1
ATOM 843 O O . ASN A 1 107 ? -3.075 -8.795 -4.100 1.00 96.00 107 ASN A O 1
ATOM 847 N N . VAL A 1 108 ? -2.675 -8.194 -1.979 1.00 95.06 108 VAL A N 1
ATOM 848 C CA . VAL A 1 108 ? -1.203 -8.085 -2.080 1.00 95.06 108 VAL A CA 1
ATOM 849 C C . VAL A 1 108 ? -0.525 -9.181 -1.244 1.00 95.06 108 VAL A C 1
ATOM 851 O O . VAL A 1 108 ? -1.154 -9.765 -0.363 1.00 95.06 108 VAL A O 1
ATOM 854 N N . GLY A 1 109 ? 0.736 -9.521 -1.517 1.00 93.00 109 GLY A N 1
ATOM 855 C CA . GLY A 1 109 ? 1.532 -10.428 -0.685 1.00 93.00 109 GLY A CA 1
ATOM 856 C C . GLY A 1 109 ? 1.329 -11.917 -1.007 1.00 93.00 109 GLY A C 1
ATOM 857 O O . GLY A 1 109 ? 1.107 -12.253 -2.174 1.00 93.00 109 GLY A O 1
ATOM 858 N N . PRO A 1 110 ? 1.420 -12.828 -0.016 1.00 91.12 110 PRO A N 1
ATOM 859 C CA . PRO A 1 110 ? 1.303 -14.273 -0.227 1.00 91.12 110 PRO A CA 1
ATOM 860 C C . PRO A 1 110 ? 0.045 -14.683 -1.008 1.00 91.12 110 PRO A C 1
ATOM 862 O O . PRO A 1 110 ? -0.996 -14.041 -0.861 1.00 91.12 110 PRO A O 1
ATOM 865 N N . PRO A 1 111 ? 0.097 -15.761 -1.814 1.00 89.06 111 PRO A N 1
ATOM 866 C CA . PRO A 1 111 ? -1.098 -16.288 -2.461 1.00 89.06 111 PRO A CA 1
ATOM 867 C C . PRO A 1 111 ? -2.123 -16.737 -1.411 1.00 89.06 111 PRO A C 1
ATOM 869 O O . PRO A 1 111 ? -1.775 -17.332 -0.394 1.00 89.06 111 PRO A O 1
ATOM 872 N N . GLY A 1 112 ? -3.397 -16.465 -1.671 1.00 91.25 112 GLY A N 1
ATOM 873 C CA . GLY A 1 112 ? -4.494 -16.787 -0.766 1.00 91.25 112 GLY A CA 1
ATOM 874 C C . GLY A 1 112 ? -5.801 -16.172 -1.248 1.00 91.25 112 GLY A C 1
ATOM 875 O O . GLY A 1 112 ? -5.846 -15.522 -2.294 1.00 91.25 112 GLY A O 1
ATOM 876 N N . GLU A 1 113 ? -6.874 -16.366 -0.485 1.00 92.12 113 GLU A N 1
ATOM 877 C CA . GLU A 1 113 ? -8.155 -15.729 -0.791 1.00 92.12 113 GLU A CA 1
ATOM 878 C C . GLU A 1 113 ? -8.021 -14.196 -0.706 1.00 92.12 113 GLU A C 1
ATOM 880 O O . GLU A 1 113 ? -7.581 -13.692 0.333 1.00 92.12 113 GLU A O 1
ATOM 885 N N . PRO A 1 114 ? -8.448 -13.431 -1.732 1.00 90.25 114 PRO A N 1
ATOM 886 C CA . PRO A 1 114 ? -8.295 -11.973 -1.749 1.00 90.25 114 PRO A CA 1
ATOM 887 C C . PRO A 1 114 ? -8.856 -11.269 -0.509 1.00 90.25 114 PRO A C 1
ATOM 889 O O . PRO A 1 114 ? -8.263 -10.314 -0.017 1.00 90.25 114 PRO A O 1
ATOM 892 N N . ARG A 1 115 ? -9.967 -11.775 0.047 1.00 87.44 115 ARG A N 1
ATOM 893 C CA . ARG A 1 115 ? -10.609 -11.212 1.248 1.00 87.44 115 ARG A CA 1
ATOM 894 C C . ARG A 1 115 ? -9.716 -11.217 2.495 1.00 87.44 115 ARG A C 1
ATOM 896 O O . ARG A 1 115 ? -9.909 -10.375 3.360 1.00 87.44 115 ARG A O 1
ATOM 903 N N . ASN A 1 116 ? -8.746 -12.132 2.569 1.00 91.31 116 ASN A N 1
ATOM 904 C CA . ASN A 1 116 ? -7.812 -12.248 3.695 1.00 91.31 116 ASN A CA 1
ATOM 905 C C . ASN A 1 116 ? -6.506 -11.477 3.441 1.00 91.31 116 ASN A C 1
ATOM 907 O O . ASN A 1 116 ? -5.607 -11.491 4.274 1.00 91.31 116 ASN A O 1
ATOM 911 N N . ARG A 1 117 ? -6.379 -10.833 2.276 1.00 94.94 117 ARG A N 1
ATOM 912 C CA . ARG A 1 117 ? -5.183 -10.117 1.823 1.00 94.94 117 ARG A CA 1
ATOM 913 C C . ARG A 1 117 ? -5.450 -8.615 1.795 1.00 94.94 117 ARG A C 1
ATOM 915 O O . ARG A 1 117 ? -5.220 -7.958 0.784 1.00 94.94 117 ARG A O 1
ATOM 922 N N . VAL A 1 118 ? -6.013 -8.094 2.879 1.00 96.44 118 VAL A N 1
ATOM 923 C CA . VAL A 1 118 ? -6.293 -6.666 3.056 1.00 96.44 118 VAL A CA 1
ATOM 924 C C . VAL A 1 118 ? -5.405 -6.161 4.175 1.00 96.44 118 VAL A C 1
ATOM 926 O O . VAL A 1 118 ? -5.482 -6.647 5.300 1.00 96.44 118 VAL A O 1
ATOM 929 N N . TYR A 1 119 ? -4.568 -5.186 3.853 1.00 97.88 119 TYR A N 1
ATOM 930 C CA . TYR A 1 119 ? -3.674 -4.549 4.810 1.00 97.88 119 TYR A CA 1
ATOM 931 C C . TYR A 1 119 ? -3.977 -3.062 4.858 1.00 97.88 119 TYR A C 1
ATOM 933 O O . TYR A 1 119 ? -4.272 -2.457 3.825 1.00 97.88 119 TYR A O 1
ATOM 941 N N . VAL A 1 120 ? -3.903 -2.473 6.047 1.00 98.44 120 VAL A N 1
ATOM 942 C CA . VAL A 1 120 ? -4.142 -1.044 6.237 1.00 98.44 120 VAL A CA 1
ATOM 943 C C . VAL A 1 120 ? -2.912 -0.418 6.861 1.00 98.44 120 VAL A C 1
ATOM 945 O O . VAL A 1 120 ? -2.425 -0.886 7.887 1.00 98.44 120 VAL A O 1
ATOM 948 N N . THR A 1 121 ? -2.409 0.642 6.241 1.00 98.69 121 THR A N 1
ATOM 949 C CA . THR A 1 121 ? -1.251 1.391 6.738 1.00 98.69 121 THR A CA 1
ATOM 950 C C . THR A 1 121 ? -1.571 2.870 6.826 1.00 98.69 121 THR A C 1
ATOM 952 O O . THR A 1 121 ? -2.534 3.340 6.219 1.00 98.69 121 THR A O 1
ATOM 955 N N . ASP A 1 122 ? -0.726 3.626 7.519 1.00 98.38 122 ASP A N 1
ATOM 956 C CA . ASP A 1 122 ? -0.719 5.082 7.388 1.00 98.38 122 ASP A CA 1
ATOM 957 C C . ASP A 1 122 ? -0.466 5.461 5.919 1.00 98.38 122 ASP A C 1
ATOM 959 O O . ASP A 1 122 ? 0.270 4.784 5.185 1.00 98.38 122 ASP A O 1
ATOM 963 N N . ALA A 1 123 ? -1.124 6.524 5.466 1.00 98.31 123 ALA A N 1
ATOM 964 C CA . ALA A 1 123 ? -0.937 7.060 4.133 1.00 98.31 123 ALA A CA 1
ATOM 965 C C . ALA A 1 123 ? 0.399 7.785 3.956 1.00 98.31 123 ALA A C 1
ATOM 967 O O . ALA A 1 123 ? 0.828 8.003 2.816 1.00 98.31 123 ALA A O 1
ATOM 968 N N . ARG A 1 124 ? 1.048 8.188 5.052 1.00 98.31 124 ARG A N 1
ATOM 969 C CA . ARG A 1 124 ? 2.260 9.005 5.042 1.00 98.31 124 ARG A CA 1
ATOM 970 C C . ARG A 1 124 ? 3.500 8.184 5.369 1.00 98.31 124 ARG A C 1
ATOM 972 O O . ARG A 1 124 ? 3.538 7.373 6.283 1.00 98.31 124 ARG A O 1
ATOM 979 N N . CYS A 1 125 ? 4.566 8.441 4.617 1.00 97.69 125 CYS A N 1
ATOM 980 C CA . CYS A 1 125 ? 5.875 7.861 4.878 1.00 97.69 125 CYS A CA 1
ATOM 981 C C . CYS A 1 125 ? 6.437 8.403 6.206 1.00 97.69 125 CYS A C 1
ATOM 983 O O . CYS A 1 125 ? 6.558 9.626 6.330 1.00 97.69 125 CYS A O 1
ATOM 985 N N . PRO A 1 126 ? 6.885 7.545 7.141 1.00 97.56 126 PRO A N 1
ATOM 986 C CA . PRO A 1 1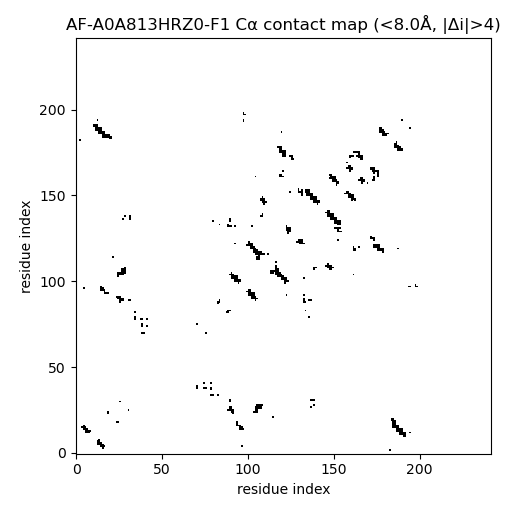26 ? 7.376 7.977 8.455 1.00 97.56 126 PRO A CA 1
ATOM 987 C C . PRO A 1 126 ? 8.667 8.811 8.398 1.00 97.56 126 PRO A C 1
ATOM 989 O O . PRO A 1 126 ? 9.016 9.466 9.369 1.00 97.56 126 PRO A O 1
ATOM 992 N N . HIS A 1 127 ? 9.369 8.838 7.257 1.00 94.56 127 HIS A N 1
ATOM 993 C CA . HIS A 1 127 ? 10.587 9.637 7.095 1.00 94.56 127 HIS A CA 1
ATOM 994 C C . HIS A 1 127 ? 10.300 11.141 6.920 1.00 94.56 127 HIS A C 1
ATOM 996 O O . HIS A 1 127 ? 10.891 11.966 7.605 1.00 94.56 127 HIS A O 1
ATOM 1002 N N . GLN A 1 128 ? 9.425 11.522 5.979 1.00 95.88 128 GLN A N 1
ATOM 1003 C CA . GLN A 1 128 ? 9.157 12.939 5.648 1.00 95.88 128 GLN A CA 1
ATOM 1004 C C . GLN A 1 128 ? 7.684 13.229 5.314 1.00 95.88 128 GLN A C 1
ATOM 1006 O O . GLN A 1 128 ? 7.372 14.206 4.636 1.00 95.88 128 GLN A O 1
ATOM 1011 N N . GLY A 1 129 ? 6.763 12.352 5.712 1.00 96.81 129 GLY A N 1
ATOM 1012 C CA . GLY A 1 129 ? 5.322 12.588 5.603 1.00 96.81 129 GLY A CA 1
ATOM 1013 C C . GLY A 1 129 ? 4.735 12.575 4.184 1.00 96.81 129 GLY A C 1
ATOM 1014 O O . GLY A 1 129 ? 3.569 12.942 4.012 1.00 96.81 129 GLY A O 1
ATOM 1015 N N . VAL A 1 130 ? 5.515 12.179 3.167 1.00 97.12 130 VAL A N 1
ATOM 1016 C CA . VAL A 1 130 ? 5.052 12.084 1.768 1.00 97.12 130 VAL A CA 1
ATOM 1017 C C . VAL A 1 130 ? 4.048 10.948 1.588 1.00 97.12 130 VAL A C 1
ATOM 1019 O O . VAL A 1 130 ? 4.169 9.913 2.242 1.00 97.12 130 VAL A O 1
ATOM 1022 N N . CYS A 1 131 ? 3.072 11.124 0.697 1.00 97.62 131 CYS A N 1
ATOM 1023 C CA . CYS A 1 131 ? 2.024 10.129 0.490 1.00 97.62 131 CYS A CA 1
ATOM 1024 C C . CYS A 1 131 ? 2.572 8.865 -0.191 1.00 97.62 131 CYS A C 1
ATOM 1026 O O . CYS A 1 131 ? 3.218 8.934 -1.236 1.00 97.62 131 CYS A O 1
ATOM 1028 N N . LEU A 1 132 ? 2.291 7.696 0.386 1.00 98.19 132 LEU A N 1
ATOM 1029 C CA . LEU A 1 132 ? 2.747 6.406 -0.136 1.00 98.19 132 LEU A CA 1
ATOM 1030 C C . LEU A 1 132 ? 1.936 5.913 -1.346 1.00 98.19 132 LEU A C 1
ATOM 1032 O O . LEU A 1 132 ? 2.432 5.065 -2.082 1.00 98.19 132 LEU A O 1
ATOM 1036 N N . LEU A 1 133 ? 0.752 6.477 -1.620 1.00 96.94 133 LEU A N 1
ATOM 1037 C CA . LEU A 1 133 ? -0.023 6.175 -2.840 1.00 96.94 133 LEU A CA 1
ATOM 1038 C C . LEU A 1 133 ? 0.634 6.686 -4.122 1.00 96.94 133 LEU A C 1
ATOM 1040 O O . LEU A 1 133 ? 0.372 6.173 -5.206 1.00 96.94 133 LEU A O 1
ATOM 1044 N N . GLU A 1 134 ? 1.496 7.692 -4.005 1.00 96.19 134 GLU A N 1
ATOM 1045 C CA . GLU A 1 134 ? 2.338 8.152 -5.111 1.00 96.19 134 GLU A CA 1
ATOM 1046 C C . GLU A 1 134 ? 3.540 7.222 -5.335 1.00 96.19 134 GLU A C 1
ATOM 1048 O O . GLU A 1 134 ? 4.256 7.350 -6.329 1.00 96.19 134 GLU A O 1
ATOM 1053 N N . GLY A 1 135 ? 3.761 6.292 -4.407 1.00 95.94 135 GLY A N 1
ATOM 1054 C CA . GLY A 1 135 ? 4.815 5.300 -4.433 1.00 95.94 135 GLY A CA 1
ATOM 1055 C C . GLY A 1 135 ? 4.525 4.101 -5.325 1.00 95.94 135 GLY A C 1
ATOM 1056 O O . GLY A 1 135 ? 3.525 4.013 -6.035 1.00 95.94 135 GLY A O 1
ATOM 1057 N N . GLU A 1 136 ? 5.453 3.156 -5.275 1.00 97.06 136 GLU A N 1
ATOM 1058 C CA . GLU A 1 136 ? 5.374 1.898 -6.008 1.00 97.06 136 GLU A CA 1
ATOM 1059 C C . GLU A 1 136 ? 4.970 0.773 -5.054 1.00 97.06 136 GLU A C 1
ATOM 1061 O O . GLU A 1 136 ? 5.650 0.541 -4.054 1.00 97.06 136 GLU A O 1
ATOM 1066 N N . LEU A 1 137 ? 3.906 0.047 -5.391 1.00 97.94 137 LEU A N 1
ATOM 1067 C CA . LEU A 1 137 ? 3.529 -1.198 -4.729 1.00 97.94 137 LEU A CA 1
ATOM 1068 C C . LEU A 1 137 ? 4.184 -2.381 -5.453 1.00 97.94 137 LEU A C 1
ATOM 1070 O O . LEU A 1 137 ? 4.189 -2.434 -6.684 1.00 97.94 137 LEU A O 1
ATOM 1074 N N . LYS A 1 138 ? 4.744 -3.329 -4.702 1.00 95.31 138 LYS A N 1
ATOM 1075 C CA . LYS A 1 138 ? 5.407 -4.516 -5.250 1.00 95.31 138 LYS A CA 1
ATOM 1076 C C . LYS A 1 138 ? 5.226 -5.723 -4.340 1.00 95.31 138 LYS A C 1
ATOM 1078 O O . LYS A 1 138 ? 5.237 -5.585 -3.123 1.00 95.31 138 LYS A O 1
ATOM 1083 N N . ASP A 1 139 ? 5.171 -6.902 -4.944 1.00 93.38 139 ASP A N 1
ATOM 1084 C CA . ASP A 1 139 ? 5.372 -8.160 -4.232 1.00 93.38 139 ASP A CA 1
ATOM 1085 C C . ASP A 1 139 ? 6.843 -8.556 -4.344 1.00 93.38 139 ASP A C 1
ATOM 1087 O O . ASP A 1 139 ? 7.408 -8.593 -5.442 1.00 93.38 139 ASP A O 1
ATOM 1091 N N . ILE A 1 140 ? 7.467 -8.833 -3.203 1.00 90.88 140 ILE A N 1
ATOM 1092 C CA . ILE A 1 140 ? 8.814 -9.399 -3.133 1.00 90.88 140 ILE A CA 1
ATOM 1093 C C . ILE A 1 140 ? 8.723 -10.847 -2.678 1.00 90.88 140 ILE A C 1
ATOM 1095 O O . ILE A 1 140 ? 7.872 -11.185 -1.865 1.00 90.88 140 ILE A O 1
ATOM 1099 N N . GLU A 1 141 ? 9.604 -11.694 -3.191 1.00 88.88 141 GLU A N 1
ATOM 1100 C CA . GLU A 1 141 ? 9.781 -13.067 -2.723 1.00 88.88 141 GLU A CA 1
ATOM 1101 C C . GLU A 1 141 ? 11.141 -13.140 -2.030 1.00 88.88 141 GLU A C 1
ATOM 1103 O O . GLU A 1 141 ? 12.160 -12.790 -2.636 1.00 88.88 141 GLU A O 1
ATOM 1108 N N . ASP A 1 142 ? 11.148 -13.501 -0.746 1.00 81.94 142 ASP A N 1
ATOM 1109 C CA . ASP A 1 142 ? 12.386 -13.660 0.013 1.00 81.94 142 ASP A CA 1
ATOM 1110 C C . ASP A 1 142 ? 13.101 -14.978 -0.330 1.00 81.94 142 ASP A C 1
ATOM 1112 O O . ASP A 1 142 ? 12.607 -15.815 -1.085 1.00 81.94 142 ASP A O 1
ATOM 1116 N N . VAL A 1 143 ? 14.311 -15.161 0.205 1.00 80.75 143 VAL A N 1
ATOM 1117 C CA . VAL A 1 143 ? 15.141 -16.351 -0.066 1.00 80.75 143 VAL A CA 1
ATOM 1118 C C . VAL A 1 143 ? 14.479 -17.640 0.440 1.00 80.75 143 VAL A C 1
ATOM 1120 O O . VAL A 1 143 ? 14.762 -18.716 -0.078 1.00 80.75 143 VAL A O 1
ATOM 1123 N N . ALA A 1 144 ? 13.573 -17.539 1.415 1.00 82.75 144 ALA A N 1
ATOM 1124 C CA . ALA A 1 144 ? 12.793 -18.661 1.925 1.00 82.75 144 ALA A CA 1
ATOM 1125 C C . ALA A 1 144 ? 11.533 -18.944 1.079 1.00 82.75 144 ALA A C 1
ATOM 1127 O O . ALA A 1 144 ? 10.736 -19.804 1.448 1.00 82.75 144 ALA A O 1
ATOM 1128 N N . GLY A 1 145 ? 11.334 -18.234 -0.039 1.00 81.25 145 GLY A N 1
ATOM 1129 C CA . GLY A 1 145 ? 10.166 -18.372 -0.912 1.00 81.25 145 GLY A CA 1
ATOM 1130 C C . GLY A 1 145 ? 8.904 -17.701 -0.366 1.00 81.25 145 GLY A C 1
ATOM 1131 O O . GLY A 1 145 ? 7.819 -17.874 -0.921 1.00 81.25 145 GLY A O 1
ATOM 1132 N N . THR A 1 146 ? 9.011 -16.928 0.719 1.00 86.38 146 THR A N 1
ATOM 1133 C CA . THR A 1 146 ? 7.865 -16.223 1.294 1.00 86.38 146 THR A CA 1
ATOM 1134 C C . THR A 1 146 ? 7.642 -14.923 0.537 1.00 86.38 146 THR A C 1
ATOM 1136 O O . THR A 1 146 ? 8.535 -14.077 0.435 1.00 86.38 146 THR A O 1
ATOM 1139 N N . ARG A 1 147 ? 6.427 -14.743 0.009 1.00 90.31 147 ARG A N 1
ATOM 1140 C CA . ARG A 1 147 ? 6.031 -13.497 -0.654 1.00 90.31 147 ARG A CA 1
ATOM 1141 C C . ARG A 1 147 ? 5.537 -12.466 0.345 1.00 90.31 147 ARG A C 1
ATOM 1143 O O . ARG A 1 147 ? 4.794 -12.810 1.253 1.00 90.31 147 ARG A O 1
ATOM 1150 N N . ARG A 1 148 ? 5.906 -11.203 0.158 1.00 93.62 148 ARG A N 1
ATOM 1151 C CA . ARG A 1 148 ? 5.470 -10.082 1.000 1.00 93.62 148 ARG A CA 1
ATOM 1152 C C . ARG A 1 148 ? 5.128 -8.878 0.142 1.00 93.62 148 ARG A C 1
ATOM 1154 O O . ARG A 1 148 ? 5.806 -8.607 -0.850 1.00 93.62 148 ARG A O 1
ATOM 1161 N N . GLY A 1 149 ? 4.087 -8.162 0.548 1.00 95.94 149 GLY A N 1
ATOM 1162 C CA . GLY A 1 149 ? 3.725 -6.888 -0.053 1.00 95.94 149 GLY A CA 1
ATOM 1163 C C . GLY A 1 149 ? 4.611 -5.775 0.485 1.00 95.94 149 GLY A C 1
ATOM 1164 O O . GLY A 1 149 ? 4.776 -5.638 1.694 1.00 95.94 149 GLY A O 1
ATOM 1165 N N . MET A 1 150 ? 5.160 -4.961 -0.406 1.00 97.12 150 MET A N 1
ATOM 1166 C CA . MET A 1 150 ? 6.002 -3.827 -0.051 1.00 97.12 150 MET A CA 1
ATOM 1167 C C . MET A 1 150 ? 5.530 -2.574 -0.771 1.00 97.12 150 MET A C 1
ATOM 1169 O O . MET A 1 150 ? 5.233 -2.610 -1.966 1.00 97.12 150 MET A O 1
ATOM 1173 N N . VAL A 1 151 ? 5.575 -1.439 -0.082 1.00 97.94 151 VAL A N 1
ATOM 1174 C CA . VAL A 1 151 ? 5.394 -0.119 -0.690 1.00 97.94 151 VAL A CA 1
ATOM 1175 C C . VAL A 1 151 ? 6.704 0.658 -0.651 1.00 97.94 151 VAL A C 1
ATOM 1177 O O . VAL A 1 151 ? 7.377 0.728 0.377 1.00 97.94 151 VAL A O 1
ATOM 1180 N N . ARG A 1 152 ? 7.102 1.236 -1.786 1.00 96.94 152 ARG A N 1
ATOM 1181 C CA . ARG A 1 152 ? 8.272 2.111 -1.911 1.00 96.94 152 ARG A CA 1
ATOM 1182 C C . ARG A 1 152 ? 7.830 3.566 -1.897 1.00 96.94 152 ARG A C 1
ATOM 1184 O O . ARG A 1 152 ? 7.076 3.998 -2.764 1.00 96.94 152 ARG A O 1
ATOM 1191 N N . CYS A 1 153 ? 8.389 4.338 -0.973 1.00 96.56 153 CYS A N 1
ATOM 1192 C CA . CYS A 1 153 ? 8.242 5.784 -0.922 1.00 96.56 153 CYS A CA 1
ATOM 1193 C C . CYS A 1 153 ? 8.763 6.431 -2.222 1.00 96.56 153 CYS A C 1
ATOM 1195 O O . CYS A 1 153 ? 9.909 6.175 -2.611 1.00 96.56 153 CYS A O 1
ATOM 1197 N N . PRO A 1 154 ? 7.977 7.312 -2.869 1.00 95.12 154 PRO A N 1
ATOM 1198 C CA . PRO A 1 154 ? 8.342 7.900 -4.159 1.00 95.12 154 PRO A CA 1
ATOM 1199 C C . PRO A 1 154 ? 9.527 8.869 -4.074 1.00 95.12 154 PRO A C 1
ATOM 1201 O O . PRO A 1 154 ? 10.180 9.123 -5.083 1.00 95.12 154 PRO A O 1
ATOM 1204 N N . ARG A 1 155 ? 9.812 9.415 -2.883 1.00 93.62 155 ARG A N 1
ATOM 1205 C CA . ARG A 1 155 ? 10.806 10.481 -2.701 1.00 93.62 155 ARG A CA 1
ATOM 1206 C C . ARG A 1 155 ? 12.211 9.968 -2.386 1.00 93.62 155 ARG A C 1
ATOM 1208 O O . ARG A 1 155 ? 13.170 10.447 -2.974 1.00 93.62 155 ARG A O 1
ATOM 1215 N N . HIS A 1 156 ? 12.336 9.010 -1.466 1.00 92.19 156 HIS A N 1
ATOM 1216 C CA . HIS A 1 156 ? 13.643 8.547 -0.960 1.00 92.19 156 HIS A CA 1
ATOM 1217 C C . HIS A 1 156 ? 13.864 7.045 -1.132 1.00 92.19 156 HIS A C 1
ATOM 1219 O O . HIS A 1 156 ? 14.785 6.491 -0.546 1.00 92.19 156 HIS A O 1
ATOM 1225 N N . ASN A 1 157 ? 12.990 6.359 -1.873 1.00 92.62 157 ASN A N 1
ATOM 1226 C CA . ASN A 1 157 ? 13.075 4.920 -2.134 1.00 92.62 157 ASN A CA 1
ATOM 1227 C C . ASN A 1 157 ? 13.070 4.004 -0.900 1.00 92.62 157 ASN A C 1
ATOM 1229 O O . ASN A 1 157 ? 13.302 2.807 -1.055 1.00 92.62 157 ASN A O 1
ATOM 1233 N N . LYS A 1 158 ? 12.763 4.518 0.299 1.00 94.56 158 LYS A N 1
ATOM 1234 C CA . LYS A 1 158 ? 12.523 3.682 1.483 1.00 94.56 158 LYS A CA 1
ATOM 1235 C C . LYS A 1 158 ? 11.357 2.739 1.211 1.00 94.56 158 LYS A C 1
ATOM 1237 O O . LYS A 1 158 ? 10.353 3.154 0.631 1.00 94.56 158 LYS A O 1
ATOM 1242 N N . THR A 1 159 ? 11.501 1.481 1.606 1.00 96.06 159 THR A N 1
ATOM 1243 C CA . THR A 1 159 ? 10.496 0.441 1.372 1.00 96.06 159 THR A CA 1
ATOM 1244 C C . THR A 1 159 ? 9.951 -0.076 2.682 1.00 96.06 159 THR A C 1
ATOM 1246 O O . THR A 1 159 ? 10.734 -0.345 3.586 1.00 96.06 159 THR A O 1
ATOM 1249 N N . PHE A 1 160 ? 8.644 -0.268 2.756 1.00 97.50 160 PHE A N 1
ATOM 1250 C CA . PHE A 1 160 ? 7.956 -0.716 3.958 1.00 97.50 160 PHE A CA 1
ATOM 1251 C C . PHE A 1 160 ? 7.151 -1.965 3.633 1.00 97.50 160 PHE A C 1
ATOM 1253 O O . PHE A 1 160 ? 6.473 -2.003 2.604 1.00 97.50 160 PHE A O 1
ATOM 1260 N N . ASP A 1 161 ? 7.248 -2.971 4.489 1.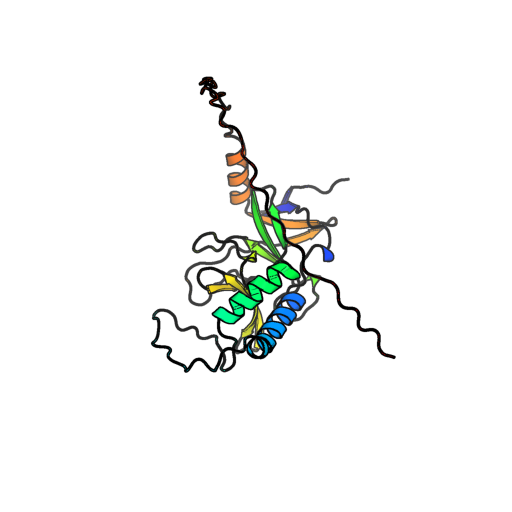00 97.12 161 ASP A N 1
ATOM 1261 C CA . ASP A 1 161 ? 6.370 -4.132 4.470 1.00 97.12 161 ASP A CA 1
ATOM 1262 C C . ASP A 1 161 ? 4.975 -3.688 4.920 1.00 97.12 161 ASP A C 1
ATOM 1264 O O . ASP A 1 161 ? 4.815 -3.093 5.983 1.00 97.12 161 ASP A O 1
ATOM 1268 N N . ILE A 1 162 ? 3.960 -3.913 4.086 1.00 97.81 162 ILE A N 1
ATOM 1269 C CA . ILE A 1 162 ? 2.605 -3.389 4.338 1.00 97.81 162 ILE A CA 1
ATOM 1270 C C . ILE A 1 162 ? 1.855 -4.165 5.427 1.00 97.81 162 ILE A C 1
ATOM 1272 O O . ILE A 1 162 ? 0.837 -3.687 5.919 1.00 97.81 162 ILE A O 1
ATOM 1276 N N . GLN A 1 163 ? 2.324 -5.366 5.774 1.00 96.62 163 GLN A N 1
ATOM 1277 C CA . GLN A 1 163 ? 1.706 -6.209 6.791 1.00 96.62 163 GLN A CA 1
ATOM 1278 C C . GLN A 1 163 ? 2.283 -5.913 8.174 1.00 96.62 163 GLN A C 1
ATOM 1280 O O . GLN A 1 163 ? 1.539 -5.832 9.147 1.00 96.62 163 GLN A O 1
ATOM 1285 N N . SER A 1 164 ? 3.604 -5.783 8.262 1.00 96.75 164 SER A N 1
ATOM 1286 C CA . SER A 1 164 ? 4.323 -5.607 9.527 1.00 96.75 164 SER A CA 1
ATOM 1287 C C . SER A 1 164 ? 4.751 -4.172 9.798 1.00 96.75 164 SER A C 1
ATOM 1289 O O . SER A 1 164 ? 5.087 -3.861 10.929 1.00 96.75 164 SER A O 1
ATOM 1291 N N . GLY A 1 165 ? 4.791 -3.311 8.780 1.00 97.62 165 GLY A N 1
ATOM 1292 C CA . GLY A 1 165 ? 5.312 -1.950 8.890 1.00 97.62 165 GLY A CA 1
ATOM 1293 C C . GLY A 1 165 ? 6.831 -1.847 8.762 1.00 97.62 165 GLY A C 1
ATOM 1294 O O . GLY A 1 165 ? 7.367 -0.763 8.516 1.00 97.62 165 GLY A O 1
ATOM 1295 N N . GLN A 1 166 ? 7.545 -2.968 8.886 1.00 96.81 166 GLN A N 1
ATOM 1296 C CA . GLN A 1 166 ? 9.001 -2.988 8.939 1.00 96.81 166 GLN A CA 1
ATOM 1297 C C . GLN A 1 166 ? 9.633 -2.429 7.664 1.00 96.81 166 GLN A C 1
ATOM 1299 O O . GLN A 1 166 ? 9.186 -2.693 6.546 1.00 96.81 166 GLN A O 1
ATOM 1304 N N . SER A 1 167 ? 10.734 -1.696 7.829 1.00 94.44 167 SER A N 1
ATOM 1305 C CA . SER A 1 167 ? 11.530 -1.176 6.722 1.00 94.44 167 SER A CA 1
ATOM 1306 C C . SER A 1 167 ? 12.939 -1.768 6.750 1.00 94.44 167 SER A C 1
ATOM 1308 O O . SER A 1 167 ? 13.817 -1.236 7.428 1.00 94.44 167 SER A O 1
ATOM 1310 N N . PRO A 1 168 ? 13.196 -2.875 6.029 1.00 88.19 168 PRO A N 1
ATOM 1311 C CA . PRO A 1 168 ? 14.513 -3.503 6.026 1.00 88.19 168 PRO A CA 1
ATOM 1312 C C . PRO A 1 168 ? 15.620 -2.509 5.649 1.00 88.19 168 PRO A C 1
ATOM 1314 O O . PRO A 1 168 ? 15.548 -1.856 4.606 1.00 88.19 168 PRO A O 1
ATOM 1317 N N . GLY A 1 169 ? 16.640 -2.397 6.503 1.00 87.31 169 GLY A N 1
ATOM 1318 C CA . GLY A 1 169 ? 17.761 -1.469 6.317 1.00 87.31 169 GLY A CA 1
ATOM 1319 C C . GLY A 1 169 ? 17.466 -0.006 6.673 1.00 87.31 169 GLY A C 1
ATOM 1320 O O . GLY A 1 169 ? 18.285 0.857 6.374 1.00 87.31 169 GLY A O 1
ATOM 1321 N N . ASN A 1 170 ? 16.324 0.291 7.296 1.00 88.69 170 ASN A N 1
ATOM 1322 C CA . ASN A 1 170 ? 15.970 1.626 7.778 1.00 88.69 170 ASN A CA 1
ATOM 1323 C C . ASN A 1 170 ? 15.543 1.568 9.253 1.00 88.69 170 ASN A C 1
ATOM 1325 O O . ASN A 1 170 ? 15.175 0.510 9.758 1.00 88.69 170 ASN A O 1
ATOM 1329 N N . SER A 1 171 ? 15.608 2.706 9.944 1.00 91.69 171 SER A N 1
ATOM 1330 C CA . SER A 1 171 ? 15.197 2.824 11.348 1.00 91.69 171 SER A CA 1
ATOM 1331 C C . SER A 1 171 ? 13.714 3.150 11.514 1.00 91.69 171 SER A C 1
ATOM 1333 O O . SER A 1 171 ? 13.166 2.940 12.591 1.00 91.69 171 SER A O 1
ATOM 1335 N N . GLU A 1 172 ? 13.064 3.691 10.482 1.00 95.19 172 GLU A N 1
ATOM 1336 C CA . GLU A 1 172 ? 11.658 4.075 10.537 1.00 95.19 172 GLU A CA 1
ATOM 1337 C C . GLU A 1 172 ? 10.727 2.893 10.242 1.00 95.19 172 GLU A C 1
ATOM 1339 O O . GLU A 1 172 ? 10.957 2.113 9.316 1.00 95.19 172 GLU A O 1
ATOM 1344 N N . GLU A 1 173 ? 9.620 2.814 10.977 1.00 97.31 173 GLU A N 1
ATOM 1345 C CA . GLU A 1 173 ? 8.580 1.800 10.805 1.00 97.31 173 GLU A CA 1
ATOM 1346 C C . GLU A 1 173 ? 7.282 2.456 10.324 1.00 97.31 173 GLU A C 1
ATOM 1348 O O . GLU A 1 173 ? 6.886 3.523 10.799 1.00 97.31 173 GLU A O 1
ATOM 1353 N N . LEU A 1 174 ? 6.630 1.843 9.337 1.00 98.12 174 LEU A N 1
ATOM 1354 C CA . LEU A 1 174 ? 5.336 2.289 8.840 1.00 98.12 174 LEU A CA 1
ATOM 1355 C C . LEU A 1 174 ? 4.236 1.799 9.779 1.00 98.12 174 LEU A C 1
ATOM 1357 O O . LEU A 1 174 ? 4.110 0.606 10.031 1.00 98.12 174 LEU A O 1
ATOM 1361 N N . ARG A 1 175 ? 3.388 2.710 10.252 1.00 97.88 175 ARG A N 1
ATOM 1362 C CA . ARG A 1 175 ? 2.236 2.343 11.075 1.00 97.88 175 ARG A CA 1
ATOM 1363 C C . ARG A 1 175 ? 1.272 1.459 10.278 1.00 97.88 175 ARG A C 1
ATOM 1365 O O . ARG A 1 175 ? 0.818 1.845 9.199 1.00 97.88 175 ARG A O 1
ATOM 1372 N N . VAL A 1 176 ? 0.946 0.301 10.845 1.00 98.31 176 VAL A N 1
ATOM 1373 C CA . VAL A 1 176 ? -0.071 -0.635 10.349 1.00 98.31 176 VAL A CA 1
ATOM 1374 C C . VAL A 1 176 ? -1.283 -0.631 11.275 1.00 98.31 176 VAL A C 1
ATOM 1376 O O . VAL A 1 176 ? -1.144 -0.428 12.483 1.00 98.31 176 VAL A O 1
ATOM 1379 N N . TYR A 1 177 ? -2.465 -0.859 10.713 1.00 98.06 177 TYR A N 1
ATOM 1380 C CA . TYR A 1 177 ? -3.722 -0.885 11.450 1.00 98.06 177 TYR A CA 1
ATOM 1381 C C . TYR A 1 177 ? -4.430 -2.229 11.257 1.00 98.06 177 TYR A C 1
ATOM 1383 O O . TYR A 1 177 ? -4.533 -2.707 10.121 1.00 98.06 177 TYR A O 1
ATOM 1391 N N . PRO A 1 178 ? -4.973 -2.837 12.327 1.00 97.38 178 PRO A N 1
ATOM 1392 C CA . PRO A 1 178 ? -5.894 -3.951 12.170 1.00 97.38 178 PRO A CA 1
ATOM 1393 C C . PRO A 1 178 ? -7.140 -3.480 11.414 1.00 97.38 178 PRO A C 1
ATOM 1395 O O . PRO A 1 178 ? -7.618 -2.357 11.596 1.00 97.38 178 PRO A O 1
ATOM 1398 N N . CYS A 1 179 ? -7.690 -4.346 10.571 1.00 97.06 179 CYS A N 1
ATOM 1399 C CA . CYS A 1 179 ? -8.915 -4.057 9.841 1.00 97.06 179 CYS A CA 1
ATOM 1400 C C . CYS A 1 179 ? -9.841 -5.269 9.819 1.00 97.06 179 CYS A C 1
ATOM 1402 O O . CYS A 1 179 ? -9.398 -6.412 9.941 1.00 97.06 179 CYS A O 1
ATOM 1404 N N . ARG A 1 180 ? -11.140 -5.011 9.678 1.00 95.94 180 ARG A N 1
ATOM 1405 C CA . ARG A 1 180 ? -12.165 -6.051 9.547 1.00 95.94 180 ARG A CA 1
ATOM 1406 C C . ARG A 1 180 ? -13.327 -5.565 8.699 1.00 95.94 180 ARG A C 1
ATOM 1408 O O . ARG A 1 180 ? -13.561 -4.362 8.597 1.00 95.94 180 ARG A O 1
ATOM 1415 N N . PHE A 1 181 ? -14.054 -6.504 8.106 1.00 94.62 181 PHE A N 1
ATOM 1416 C CA . PHE A 1 181 ? -15.239 -6.214 7.309 1.00 94.62 181 PHE A CA 1
ATOM 1417 C C . PHE A 1 181 ? -16.493 -6.671 8.049 1.00 94.62 181 PHE A C 1
ATOM 1419 O O . PHE A 1 181 ? -16.707 -7.868 8.232 1.00 94.62 181 PHE A O 1
ATOM 1426 N N . GLU A 1 182 ? -17.324 -5.722 8.467 1.00 93.94 182 GLU A N 1
ATOM 1427 C CA . GLU A 1 182 ? -18.536 -5.978 9.246 1.00 93.94 182 GLU A CA 1
ATOM 1428 C C . GLU A 1 182 ? -19.649 -5.036 8.793 1.00 93.94 182 GLU A C 1
ATOM 1430 O O . GLU A 1 182 ? -19.391 -3.927 8.335 1.00 93.94 182 GLU A O 1
ATOM 1435 N N . HIS A 1 183 ? -20.905 -5.473 8.886 1.00 92.25 183 HIS A N 1
ATOM 1436 C CA . HIS A 1 183 ? -22.074 -4.648 8.542 1.00 92.25 183 HIS A CA 1
ATOM 1437 C C . HIS A 1 183 ? -22.026 -3.997 7.141 1.00 92.25 183 HIS A C 1
ATOM 1439 O O . HIS A 1 183 ? -22.660 -2.970 6.913 1.00 92.25 183 HIS A O 1
ATOM 1445 N N . GLY A 1 184 ? -21.282 -4.585 6.196 1.00 92.44 184 GLY A N 1
ATOM 1446 C CA . GLY A 1 184 ? -21.106 -4.033 4.849 1.00 92.44 184 GLY A CA 1
ATOM 1447 C C . GLY A 1 184 ? -20.115 -2.868 4.758 1.00 92.44 184 GLY A C 1
ATOM 1448 O O . GLY A 1 184 ? -20.179 -2.112 3.794 1.00 92.44 184 GLY A O 1
ATOM 1449 N N . HIS A 1 185 ? -19.235 -2.701 5.746 1.00 95.12 185 HIS A N 1
ATOM 1450 C CA . HIS A 1 185 ? -18.212 -1.660 5.787 1.00 95.12 185 HIS A CA 1
ATOM 1451 C C . HIS A 1 185 ? -16.870 -2.218 6.255 1.00 95.12 185 HIS A C 1
ATOM 1453 O O . HIS A 1 185 ? -16.800 -3.144 7.065 1.00 95.12 185 HIS A O 1
ATOM 1459 N N . TRP A 1 186 ? -15.788 -1.604 5.779 1.00 96.19 186 TRP A N 1
ATOM 1460 C CA . TRP A 1 186 ? -14.477 -1.793 6.385 1.00 96.19 186 TRP A CA 1
ATOM 1461 C C . TRP A 1 186 ? -14.332 -0.931 7.633 1.00 96.19 186 TRP A C 1
ATOM 1463 O O . TRP A 1 186 ? -14.597 0.272 7.601 1.00 96.19 186 TRP A O 1
ATOM 1473 N N . TYR A 1 187 ? -13.867 -1.557 8.706 1.00 97.25 187 TYR A N 1
ATOM 1474 C CA . TYR A 1 187 ? -13.492 -0.924 9.958 1.00 97.25 187 TYR A CA 1
ATOM 1475 C C . TYR A 1 187 ? -11.978 -0.977 10.128 1.00 97.25 187 TYR A C 1
ATOM 1477 O O . TYR A 1 187 ? -11.354 -1.998 9.831 1.00 97.25 187 TYR A O 1
ATOM 1485 N N . VAL A 1 188 ? -11.406 0.108 10.643 1.00 97.88 188 VAL A N 1
ATOM 1486 C CA . VAL A 1 188 ? -9.982 0.219 10.976 1.00 97.88 188 VAL A CA 1
ATOM 1487 C C . VAL A 1 188 ? -9.854 0.398 12.481 1.00 97.88 188 VAL A C 1
ATOM 1489 O O . VAL A 1 188 ? -10.475 1.295 13.045 1.00 97.88 188 VAL A O 1
ATOM 1492 N N . GLY A 1 189 ? -9.093 -0.471 13.138 1.00 97.62 189 GLY A N 1
ATOM 1493 C CA . GLY A 1 189 ? -8.844 -0.373 14.570 1.00 97.62 189 GLY A CA 1
ATOM 1494 C C . GLY A 1 189 ? -7.746 0.646 14.850 1.00 97.62 189 GLY A C 1
ATOM 1495 O O . GLY A 1 189 ? -6.610 0.483 14.410 1.00 97.62 189 GLY A O 1
ATOM 1496 N N . VAL A 1 190 ? -8.092 1.691 15.589 1.00 96.44 190 VAL A N 1
ATOM 1497 C CA . VAL A 1 190 ? -7.192 2.750 16.054 1.00 96.44 190 VAL A CA 1
ATOM 1498 C C . VAL A 1 190 ? -7.040 2.598 17.564 1.00 96.44 190 VAL A C 1
ATOM 1500 O O . VAL A 1 190 ? -8.011 2.277 18.246 1.00 96.44 190 VAL A O 1
ATOM 1503 N N . SER A 1 191 ? -5.841 2.787 18.117 1.00 92.44 191 SER A N 1
ATOM 1504 C CA . SER A 1 191 ? -5.670 2.640 19.569 1.00 92.44 191 SER A CA 1
ATOM 1505 C C . SER A 1 191 ? -6.402 3.759 20.324 1.00 92.44 191 SER A C 1
ATOM 1507 O O . SER A 1 191 ? -6.461 4.895 19.851 1.00 92.44 191 SER A O 1
ATOM 1509 N N . GLY A 1 192 ? -6.959 3.465 21.505 1.00 77.56 192 GLY A N 1
ATOM 1510 C CA . GLY A 1 192 ? -7.761 4.434 22.273 1.00 77.56 192 GLY A CA 1
ATOM 1511 C C . GLY A 1 192 ? -7.067 5.786 22.507 1.00 77.56 192 GLY A C 1
ATOM 1512 O O . GLY A 1 192 ? -7.687 6.832 22.332 1.00 77.56 192 GLY A O 1
ATOM 1513 N N . ARG A 1 193 ? -5.750 5.782 22.764 1.00 75.38 193 ARG A N 1
ATOM 1514 C CA . ARG A 1 193 ? -4.944 7.009 22.936 1.00 75.38 193 ARG A CA 1
ATOM 1515 C C . ARG A 1 193 ? -4.923 7.904 21.693 1.00 75.38 193 ARG A C 1
ATOM 1517 O O . ARG A 1 193 ? -4.881 9.123 21.807 1.00 75.38 193 ARG A O 1
ATOM 1524 N N . GLU A 1 194 ? -4.946 7.309 20.503 1.00 70.94 194 GLU A N 1
ATOM 1525 C CA . GLU A 1 194 ? -4.976 8.042 19.231 1.00 70.94 194 GLU A CA 1
ATOM 1526 C C . GLU A 1 194 ? -6.382 8.578 18.924 1.00 70.94 194 GLU A C 1
ATOM 1528 O O . GLU A 1 194 ? -6.517 9.635 18.309 1.00 70.94 194 GLU A O 1
ATOM 1533 N N . SER A 1 195 ? -7.427 7.873 19.370 1.00 62.94 195 SER A N 1
ATOM 1534 C CA . SER A 1 195 ? -8.815 8.331 19.250 1.00 62.94 195 SER A CA 1
ATOM 1535 C C . SER A 1 195 ? -9.093 9.547 20.141 1.00 62.94 195 SER A C 1
ATOM 1537 O O . SER A 1 195 ? -9.787 10.465 19.715 1.00 62.94 195 SER A O 1
ATOM 1539 N N . GLU A 1 196 ? -8.551 9.575 21.361 1.00 64.06 196 GLU A N 1
ATOM 1540 C CA . GLU A 1 196 ? -8.706 10.703 22.295 1.00 64.06 196 GLU A CA 1
ATOM 1541 C C . GLU A 1 196 ? -7.932 11.942 21.834 1.00 64.06 196 GLU A C 1
ATOM 1543 O O . GLU A 1 196 ? -8.466 13.052 21.854 1.00 64.06 196 GLU A O 1
ATOM 1548 N N . ALA A 1 197 ? -6.702 11.754 21.344 1.00 61.16 197 ALA A N 1
ATOM 1549 C CA . ALA A 1 197 ? -5.893 12.844 20.805 1.00 61.16 197 ALA A CA 1
ATOM 1550 C C . ALA A 1 197 ? -6.570 13.535 19.611 1.00 61.16 197 ALA A C 1
ATOM 1552 O O . ALA A 1 197 ? -6.475 14.750 19.485 1.00 61.16 197 ALA A O 1
ATOM 1553 N N . ALA A 1 198 ? -7.281 12.782 18.767 1.00 57.09 198 ALA A N 1
ATOM 1554 C CA . ALA A 1 198 ? -8.029 13.327 17.637 1.00 57.09 198 ALA A CA 1
ATOM 1555 C C . ALA A 1 198 ? -9.252 14.156 18.057 1.00 57.09 198 ALA A C 1
ATOM 1557 O O . ALA A 1 198 ? -9.518 15.198 17.466 1.00 57.09 198 ALA A O 1
ATOM 1558 N N . GLN A 1 199 ? -9.973 13.723 19.096 1.00 57.31 199 GLN A N 1
ATOM 1559 C CA . GLN A 1 199 ? -11.155 14.435 19.596 1.00 57.31 199 GLN A CA 1
ATOM 1560 C C . GLN A 1 199 ? -10.800 15.755 20.293 1.00 57.31 199 GLN A C 1
ATOM 1562 O O . GLN A 1 199 ? -11.613 16.674 20.308 1.00 57.31 199 GLN A O 1
ATOM 1567 N N . ALA A 1 200 ? -9.587 15.876 20.839 1.00 56.59 200 ALA A N 1
ATOM 1568 C CA . ALA A 1 200 ? -9.131 17.105 21.484 1.00 56.59 200 ALA A CA 1
ATOM 1569 C C . ALA A 1 200 ? -8.846 18.252 20.493 1.00 56.59 200 ALA A C 1
ATOM 1571 O O . ALA A 1 200 ? -8.946 19.415 20.877 1.00 56.59 200 ALA 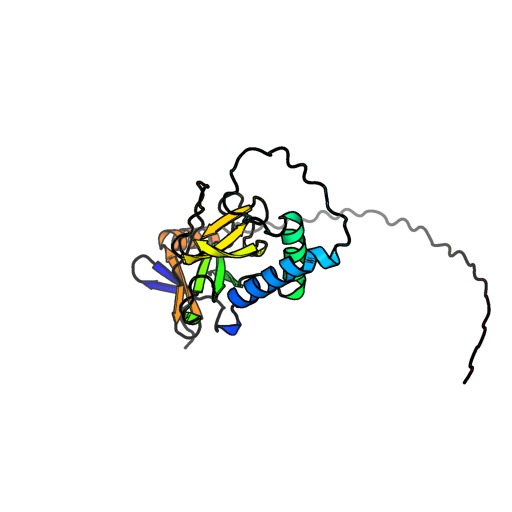A O 1
ATOM 1572 N N . VAL A 1 201 ? -8.518 17.955 19.227 1.00 55.31 201 VAL A N 1
ATOM 1573 C CA . VAL A 1 201 ? -8.121 18.981 18.239 1.00 55.31 201 VAL A CA 1
ATOM 1574 C C . VAL A 1 201 ? -9.324 19.693 17.603 1.00 55.31 201 VAL A C 1
ATOM 1576 O O . VAL A 1 201 ? -9.200 20.840 17.190 1.00 55.31 201 VAL A O 1
ATOM 1579 N N . ASP A 1 202 ? -10.502 19.062 17.574 1.00 51.06 202 ASP A N 1
ATOM 1580 C CA . ASP A 1 202 ? -11.723 19.651 16.995 1.00 51.06 202 ASP A CA 1
ATOM 1581 C C . ASP A 1 202 ? -12.460 20.621 17.949 1.00 51.06 202 ASP A C 1
ATOM 1583 O O . ASP A 1 202 ? -13.461 21.225 17.565 1.00 51.06 202 ASP A O 1
ATOM 1587 N N . VAL A 1 203 ? -11.976 20.810 19.186 1.00 53.84 203 VAL A N 1
ATOM 1588 C CA . VAL A 1 203 ? -12.600 21.716 20.175 1.00 53.84 203 VAL A CA 1
ATOM 1589 C C . VAL A 1 203 ? -11.978 23.125 20.171 1.00 53.84 203 VAL A C 1
ATOM 1591 O O . VAL A 1 203 ? -12.613 24.073 20.629 1.00 53.84 203 VAL A O 1
ATOM 1594 N N . GLU A 1 204 ? -10.795 23.324 19.581 1.00 47.72 204 GLU A N 1
ATOM 1595 C CA . GLU A 1 204 ? -10.176 24.652 19.425 1.00 47.72 204 GLU A CA 1
ATOM 1596 C C . GLU A 1 204 ? -10.400 25.225 18.018 1.00 47.72 204 GLU A C 1
ATOM 1598 O O . GLU A 1 204 ? -9.489 25.364 17.204 1.00 47.72 204 GLU A O 1
ATOM 1603 N N . MET A 1 205 ? -11.642 25.618 17.735 1.00 49.09 205 MET A N 1
ATOM 1604 C CA . MET A 1 205 ? -11.925 26.616 16.703 1.00 49.09 205 MET A CA 1
ATOM 1605 C C . MET A 1 205 ? -11.955 27.994 17.388 1.00 49.09 205 MET A C 1
ATOM 1607 O O . MET A 1 205 ? -12.965 28.324 18.017 1.00 49.09 205 MET A O 1
ATOM 1611 N N . PRO A 1 206 ? -10.891 28.821 17.325 1.00 48.44 206 PRO A N 1
ATOM 1612 C CA . PRO A 1 206 ? -11.013 30.210 17.738 1.00 48.44 206 PRO A CA 1
ATOM 1613 C C . PRO A 1 206 ? -12.023 30.888 16.809 1.00 48.44 206 PRO A C 1
ATOM 1615 O O . PRO A 1 206 ? -11.924 30.789 15.584 1.00 48.44 206 PRO A O 1
ATOM 1618 N N . ALA A 1 207 ? -13.024 31.533 17.407 1.00 49.78 207 ALA A N 1
ATOM 1619 C CA . ALA A 1 207 ? -14.001 32.341 16.697 1.00 49.78 207 ALA A CA 1
ATOM 1620 C C . ALA A 1 207 ? -13.263 33.309 15.762 1.00 49.78 207 ALA A C 1
ATOM 1622 O O . ALA A 1 207 ? -12.472 34.135 16.212 1.00 49.78 207 ALA A O 1
ATOM 1623 N N . ALA A 1 208 ? -13.480 33.153 14.458 1.00 48.22 208 ALA A N 1
ATOM 1624 C CA . ALA A 1 208 ? -12.888 34.012 13.451 1.00 48.22 208 ALA A CA 1
ATOM 1625 C C . ALA A 1 208 ? -13.405 35.445 13.646 1.00 48.22 208 ALA A C 1
ATOM 1627 O O . ALA A 1 208 ? -14.566 35.732 13.358 1.00 48.22 208 ALA A O 1
ATOM 1628 N N . GLU A 1 209 ? -12.545 36.336 14.140 1.00 52.78 209 GLU A N 1
ATOM 1629 C CA . GLU A 1 209 ? -12.733 37.774 13.981 1.00 52.78 209 GLU A CA 1
ATOM 1630 C C . GLU A 1 209 ? -12.633 38.104 12.485 1.00 52.78 209 GLU A C 1
ATOM 1632 O O . GLU A 1 209 ? -11.635 37.801 11.823 1.00 52.78 209 GLU A O 1
ATOM 1637 N N . GLU A 1 210 ? -13.701 38.682 11.937 1.00 54.84 210 GLU A N 1
ATOM 1638 C CA . GLU A 1 210 ? -13.755 39.153 10.555 1.00 54.84 210 GLU A CA 1
ATOM 1639 C C . GLU A 1 210 ? -12.708 40.258 10.325 1.00 54.84 210 GLU A C 1
ATOM 1641 O O . GLU A 1 210 ? -12.746 41.289 11.002 1.00 54.84 210 GLU A O 1
ATOM 1646 N N . PRO A 1 211 ? -11.792 40.125 9.349 1.00 54.25 211 PRO A N 1
ATOM 1647 C CA . PRO A 1 211 ? -10.916 41.226 8.993 1.00 54.25 211 PRO A CA 1
ATOM 1648 C C . PRO A 1 211 ? -11.691 42.285 8.198 1.00 54.25 211 PRO A C 1
ATOM 1650 O O . PRO A 1 211 ? -12.147 42.062 7.073 1.00 54.25 211 PRO A O 1
ATOM 1653 N N . GLU A 1 212 ? -11.789 43.469 8.795 1.00 53.75 212 GLU A N 1
ATOM 1654 C CA . GLU A 1 212 ? -12.361 44.690 8.237 1.00 53.75 212 GLU A CA 1
ATOM 1655 C C . GLU A 1 212 ? -11.673 45.064 6.904 1.00 53.75 212 GLU A C 1
ATOM 1657 O O . GLU A 1 212 ? -10.527 45.522 6.845 1.00 53.75 212 GLU A O 1
ATOM 1662 N N . GLN A 1 213 ? -12.373 44.833 5.788 1.00 52.31 213 GLN A N 1
ATOM 1663 C CA . GLN A 1 213 ? -11.885 45.108 4.435 1.00 52.31 213 GLN A CA 1
ATOM 1664 C C . GLN A 1 213 ? -11.831 46.614 4.149 1.00 52.31 213 GLN A C 1
ATOM 1666 O O . GLN A 1 213 ? -12.809 47.255 3.753 1.00 52.31 213 GLN A O 1
ATOM 1671 N N . LYS A 1 214 ? -10.629 47.178 4.265 1.00 52.59 214 LYS A N 1
ATOM 1672 C CA . LYS A 1 214 ? -10.307 48.541 3.836 1.00 52.59 214 LYS A CA 1
ATOM 1673 C C . LYS A 1 214 ? -10.351 48.634 2.303 1.00 52.59 214 LYS A C 1
ATOM 1675 O O . LYS A 1 214 ? -9.423 48.233 1.605 1.00 52.59 214 LYS A O 1
ATOM 1680 N N . ARG A 1 215 ? -11.447 49.179 1.768 1.00 50.94 215 ARG A N 1
ATOM 1681 C CA . ARG A 1 215 ? -11.619 49.521 0.344 1.00 50.94 215 ARG A CA 1
ATOM 1682 C C . ARG A 1 215 ? -10.569 50.548 -0.102 1.00 50.94 215 ARG A C 1
ATOM 1684 O O . ARG A 1 215 ? -10.749 51.745 0.110 1.00 50.94 215 ARG A O 1
ATOM 1691 N N . GLN A 1 216 ? -9.511 50.107 -0.778 1.00 55.06 216 GLN A N 1
ATOM 1692 C CA . GLN A 1 216 ? -8.678 50.989 -1.600 1.00 55.06 216 GLN A CA 1
ATOM 1693 C C . GLN A 1 216 ? -9.238 51.036 -3.026 1.00 55.06 216 GLN A C 1
ATOM 1695 O O . GLN A 1 216 ? -9.233 50.049 -3.756 1.00 55.06 216 GLN A O 1
ATOM 1700 N N . ARG A 1 217 ? -9.752 52.211 -3.406 1.00 55.88 217 ARG A N 1
ATOM 1701 C CA . ARG A 1 217 ? -10.063 52.566 -4.794 1.00 55.88 217 ARG A CA 1
ATOM 1702 C C . ARG A 1 217 ? -8.743 52.762 -5.538 1.00 55.88 217 ARG A C 1
ATOM 1704 O O . ARG A 1 217 ? -8.030 53.716 -5.244 1.00 55.88 217 ARG A O 1
ATOM 1711 N N . ILE A 1 218 ? -8.443 51.895 -6.499 1.00 56.34 218 ILE A N 1
ATOM 1712 C CA . ILE A 1 218 ? -7.395 52.136 -7.495 1.00 56.34 218 ILE A CA 1
ATOM 1713 C C . ILE A 1 218 ? -8.097 52.525 -8.793 1.00 56.34 218 ILE A C 1
ATOM 1715 O O . ILE A 1 218 ? -9.030 51.853 -9.234 1.00 56.34 218 ILE A O 1
ATOM 1719 N N . GLY A 1 219 ? -7.692 53.677 -9.323 1.00 47.94 219 GLY A N 1
ATOM 1720 C CA . GLY A 1 219 ? -8.240 54.294 -10.517 1.00 47.94 219 GLY A CA 1
ATOM 1721 C C . GLY A 1 219 ? -8.050 53.428 -11.757 1.00 47.94 219 GLY A C 1
ATOM 1722 O O . GLY A 1 219 ? -6.993 52.853 -11.996 1.00 47.94 219 GLY A O 1
ATOM 1723 N N . SER A 1 220 ? -9.119 53.363 -12.534 1.00 48.94 220 SER A N 1
ATOM 1724 C CA . SER A 1 220 ? -9.189 52.858 -13.894 1.00 48.94 220 SER A CA 1
ATOM 1725 C C . SER A 1 220 ? -8.513 53.834 -14.854 1.00 48.94 220 SER A C 1
ATOM 1727 O O . SER A 1 220 ? -9.007 54.949 -15.025 1.00 48.94 220 SER A O 1
ATOM 1729 N N . GLU A 1 221 ? -7.444 53.400 -15.519 1.00 54.31 221 GLU A N 1
ATOM 1730 C CA . GLU A 1 221 ? -6.946 54.051 -16.729 1.00 54.31 221 GLU A CA 1
ATOM 1731 C C . GLU A 1 221 ? -7.129 53.100 -17.916 1.00 54.31 221 GLU A C 1
ATOM 1733 O O . GLU A 1 221 ? -6.714 51.941 -17.910 1.00 54.31 221 GLU A O 1
ATOM 1738 N N . VAL A 1 222 ? -7.877 53.601 -18.891 1.00 52.31 222 VAL A N 1
ATOM 1739 C CA . VAL A 1 222 ? -8.341 52.919 -20.094 1.00 52.31 222 VAL A CA 1
ATOM 1740 C C . VAL A 1 222 ? -7.290 53.142 -21.173 1.00 52.31 222 VAL A C 1
ATOM 1742 O O . VAL A 1 222 ? -7.051 54.286 -21.548 1.00 52.31 222 VAL A O 1
ATOM 1745 N N . ILE A 1 223 ? -6.696 52.077 -21.715 1.00 53.41 223 ILE A N 1
ATOM 1746 C CA . ILE A 1 223 ? -5.917 52.167 -22.957 1.00 53.41 223 ILE A CA 1
ATOM 1747 C C . ILE A 1 223 ? -6.535 51.222 -23.983 1.00 53.41 223 ILE A C 1
ATOM 1749 O O . ILE A 1 223 ? -6.668 50.017 -23.774 1.00 53.41 223 ILE A O 1
ATOM 1753 N N . ALA A 1 224 ? -6.985 51.844 -25.069 1.00 51.97 224 ALA A N 1
ATOM 1754 C CA . ALA A 1 224 ? -7.748 51.264 -26.154 1.00 51.97 224 ALA A CA 1
ATOM 1755 C C . ALA A 1 224 ? -6.902 50.374 -27.079 1.00 51.97 224 ALA A C 1
ATOM 1757 O O . ALA A 1 224 ? -5.699 50.559 -27.255 1.00 51.97 224 ALA A O 1
ATOM 1758 N N . ALA A 1 225 ? -7.597 49.424 -27.699 1.00 46.59 225 ALA A N 1
ATOM 1759 C CA . ALA A 1 225 ? -7.098 48.473 -28.677 1.00 46.59 225 ALA A CA 1
ATOM 1760 C C . ALA A 1 225 ? -6.722 49.115 -30.025 1.00 46.59 225 ALA A C 1
ATOM 1762 O O . ALA A 1 225 ? -7.305 50.111 -30.454 1.00 46.59 225 ALA A O 1
ATOM 1763 N N . THR A 1 226 ? -5.834 48.450 -30.764 1.00 57.25 226 THR A N 1
ATOM 1764 C CA . THR A 1 226 ? -5.695 48.617 -32.219 1.00 57.25 226 THR A CA 1
ATOM 1765 C C . THR A 1 226 ? -5.571 47.232 -32.868 1.00 57.25 226 THR A C 1
ATOM 1767 O O . THR A 1 226 ? -4.700 46.465 -32.458 1.00 57.25 226 THR A O 1
ATOM 1770 N N . PRO A 1 227 ? -6.412 46.864 -33.855 1.00 57.62 227 PRO A N 1
ATOM 1771 C CA . PRO A 1 227 ? -6.263 45.617 -34.598 1.00 57.62 227 PRO A CA 1
ATOM 1772 C C . PRO A 1 227 ? -5.425 45.830 -35.867 1.00 57.62 227 PRO A C 1
ATOM 1774 O O . PRO A 1 227 ? -5.737 46.691 -36.689 1.00 57.62 227 PRO A O 1
ATOM 1777 N N . ALA A 1 228 ? -4.391 45.008 -36.062 1.00 56.50 228 ALA A N 1
ATOM 1778 C CA . ALA A 1 228 ? -3.648 44.948 -37.318 1.00 56.50 228 ALA A CA 1
ATOM 1779 C C . ALA A 1 228 ? -4.225 43.850 -38.226 1.00 56.50 228 ALA A C 1
ATOM 1781 O O . ALA A 1 228 ? -4.257 42.668 -37.885 1.00 56.50 228 ALA A O 1
ATOM 1782 N N . GLN A 1 229 ? -4.707 44.286 -39.386 1.00 59.41 229 GLN A N 1
ATOM 1783 C CA . GLN A 1 229 ? -5.183 43.481 -40.504 1.00 59.41 229 GLN A CA 1
ATOM 1784 C C . GLN A 1 229 ? -4.004 42.856 -41.266 1.00 59.41 229 GLN A C 1
ATOM 1786 O O . GLN A 1 229 ? -2.973 43.499 -41.445 1.00 59.41 229 GLN A O 1
ATOM 1791 N N . GLY A 1 230 ? -4.186 41.648 -41.807 1.00 54.34 230 GLY A N 1
ATOM 1792 C CA . GLY A 1 230 ? -3.256 41.095 -42.794 1.00 54.34 230 GLY A CA 1
ATOM 1793 C C . GLY A 1 230 ? -3.544 39.648 -43.188 1.00 54.34 230 GLY A C 1
ATOM 1794 O O . GLY A 1 230 ? -3.002 38.723 -42.596 1.00 54.34 230 GLY A O 1
ATOM 1795 N N . ARG A 1 231 ? -4.379 39.448 -44.217 1.00 53.50 231 ARG A N 1
ATOM 1796 C CA . ARG A 1 231 ? -4.415 38.213 -45.028 1.00 53.50 231 ARG A CA 1
ATOM 1797 C C . ARG A 1 231 ? -3.372 38.325 -46.149 1.00 53.50 231 ARG A C 1
ATOM 1799 O O . ARG A 1 231 ? -3.160 39.428 -46.648 1.00 53.50 231 ARG A O 1
ATOM 1806 N N . PRO A 1 232 ? -2.854 37.197 -46.659 1.00 59.56 232 PRO A N 1
ATOM 1807 C CA . PRO A 1 232 ? -3.268 36.822 -48.014 1.00 59.56 232 PRO A CA 1
ATOM 1808 C C . PRO A 1 232 ? -3.574 35.328 -48.225 1.00 59.56 232 PRO A C 1
ATOM 1810 O O . PRO A 1 232 ? -3.149 34.443 -47.490 1.00 59.56 232 PRO A O 1
ATOM 1813 N N . ARG A 1 233 ? -4.369 35.110 -49.279 1.00 54.94 233 ARG A N 1
ATOM 1814 C CA . ARG A 1 233 ? -4.813 33.854 -49.906 1.00 54.94 233 ARG A CA 1
ATOM 1815 C C . ARG A 1 233 ? -3.652 33.078 -50.539 1.00 54.94 233 ARG A C 1
ATOM 1817 O O . ARG A 1 233 ? -2.899 33.718 -51.259 1.00 54.94 233 ARG A O 1
ATOM 1824 N N . ILE A 1 234 ? -3.650 31.741 -50.457 1.00 52.38 234 ILE A N 1
ATOM 1825 C CA . ILE A 1 234 ? -3.137 30.805 -51.492 1.00 52.38 234 ILE A CA 1
ATOM 1826 C C . ILE A 1 234 ? -3.969 29.510 -51.358 1.00 52.38 234 ILE A C 1
ATOM 1828 O O . ILE A 1 234 ? -4.017 28.932 -50.280 1.00 52.38 234 ILE A O 1
ATOM 1832 N N . LEU A 1 235 ? -4.940 29.265 -52.240 1.00 50.28 235 LEU A N 1
ATOM 1833 C CA . LEU A 1 235 ? -4.909 28.545 -53.527 1.00 50.28 235 LEU A CA 1
ATOM 1834 C C . LEU A 1 235 ? -5.098 27.023 -53.374 1.00 50.28 235 LEU A C 1
ATOM 1836 O O . LEU A 1 235 ? -4.359 26.330 -52.686 1.00 50.28 235 LEU A O 1
ATOM 1840 N N . VAL A 1 236 ? -6.154 26.562 -54.036 1.00 55.09 236 VAL A N 1
ATOM 1841 C CA . VAL A 1 236 ? -6.698 25.206 -54.110 1.00 55.09 236 VAL A CA 1
ATOM 1842 C C . VAL A 1 236 ? -5.896 24.392 -55.125 1.00 55.09 236 VAL A C 1
ATOM 1844 O O . VAL A 1 236 ? -5.625 24.909 -56.204 1.00 55.09 236 VAL A O 1
ATOM 1847 N N . HIS A 1 237 ? -5.633 23.112 -54.855 1.00 59.62 237 HIS A N 1
ATOM 1848 C CA . HIS A 1 237 ? -5.520 22.113 -55.920 1.00 59.62 237 HIS A CA 1
ATOM 1849 C C . HIS A 1 237 ? -6.202 20.804 -55.516 1.00 59.62 237 HIS A C 1
ATOM 1851 O O . HIS A 1 237 ? -5.875 20.184 -54.508 1.00 59.62 237 HIS A O 1
ATOM 1857 N N . HIS A 1 238 ? -7.178 20.422 -56.340 1.00 56.03 238 HIS A N 1
ATOM 1858 C CA . HIS A 1 238 ? -7.785 19.100 -56.402 1.00 56.03 238 HIS A CA 1
ATOM 1859 C C . HIS A 1 238 ? -6.780 18.081 -56.950 1.00 56.03 238 HIS A C 1
ATOM 1861 O O . HIS A 1 238 ? -6.072 18.378 -57.912 1.00 56.03 238 HIS A O 1
ATOM 1867 N N . ALA A 1 239 ? -6.826 16.854 -56.434 1.00 55.81 239 ALA A N 1
ATOM 1868 C CA . ALA A 1 239 ? -6.480 15.664 -57.200 1.00 55.81 239 ALA A CA 1
ATOM 1869 C C . ALA A 1 239 ? -7.365 14.498 -56.736 1.00 55.81 239 ALA A C 1
ATOM 1871 O O . ALA A 1 239 ? -7.174 13.929 -55.666 1.00 55.81 239 ALA A O 1
ATOM 1872 N N . THR A 1 240 ? -8.361 14.188 -57.560 1.00 56.00 240 THR A N 1
ATOM 1873 C CA . THR A 1 240 ? -9.064 12.906 -57.593 1.00 56.00 240 THR A CA 1
ATOM 1874 C C . THR A 1 240 ? -8.410 12.101 -58.705 1.00 56.00 240 THR A C 1
ATOM 1876 O O . THR A 1 240 ? -8.390 12.580 -59.836 1.00 56.00 240 THR A O 1
ATOM 1879 N N . ILE A 1 241 ? -7.897 10.908 -58.413 1.00 57.00 241 ILE A N 1
ATOM 1880 C CA . ILE A 1 241 ? -7.650 9.865 -59.415 1.00 57.00 241 ILE A CA 1
ATOM 1881 C C . ILE A 1 241 ? -8.105 8.533 -58.807 1.00 57.00 241 ILE A C 1
ATOM 1883 O O . ILE A 1 241 ? -7.988 8.337 -57.598 1.00 57.00 241 ILE A O 1
ATOM 1887 N N . ALA A 1 242 ? -8.712 7.741 -59.689 1.00 63.75 242 ALA A N 1
ATOM 1888 C CA . ALA A 1 242 ? -9.439 6.487 -59.520 1.00 63.75 242 ALA A CA 1
ATOM 1889 C C . ALA A 1 242 ? -8.702 5.367 -58.775 1.00 63.75 242 ALA A C 1
ATOM 1891 O O . ALA A 1 242 ? -7.452 5.333 -58.829 1.00 63.75 242 ALA A O 1
#

Secondary structure (DSSP, 8-state):
-PPPSEEEETTEEEEE-S--SGGGS-BHHHHHHHHHHHHHHHHHHS-------------S---TT--TTPPPHHHHHHHHHHHHHHH--SSEEEE-TTS-EEEEEES-SSSS-GGG-EEEEESB-TTT--BGGGSEEEEEE-TTS-EEEEEE-TTT--EEETTT---TT-S----EE-EEEETTEEEEEEEHHHHHHHHHHTT-----PPP------PPP------PPP-------------

Radius of gyration: 26.66 Å; Cα contacts (8 Å, |Δi|>4): 347; chains: 1; bounding box: 61×73×84 Å

Organism: Polarella glacialis (NCBI:txid89957)

InterPro domains:
 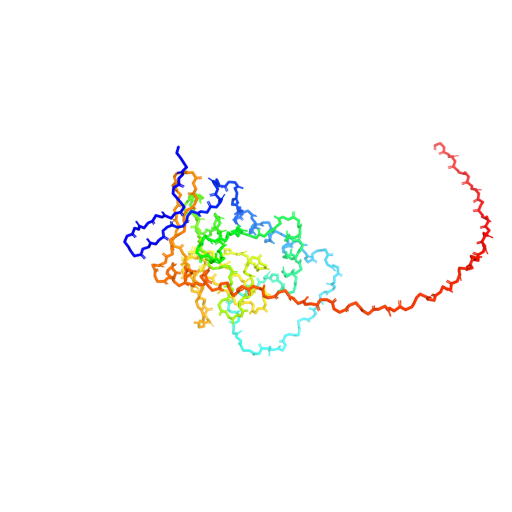 IPR017941 Rieske [2Fe-2S] iron-sulphur domain [PF00355] (82-167)
  IPR017941 Rieske [2Fe-2S] iron-sulphur domain [PS51296] (88-188)
  IPR036922 Rieske [2Fe-2S] iron-sulphur domain superfamily [G3DSA:2.102.10.10] (76-199)
  IPR036922 Rieske [2Fe-2S] iron-sulphur domain superfamily [SSF50022] (115-192)

Foldseek 3Di:
DDDDQWDDDPQWIWGWWPQQDPVLKAQLVVLQVVLVVCLVCQVVVPPDPDPPDDDPDPDDDPPVPDDVPGRDPVSSLVSLVVCCVPVNFSWHWTQTPLGFIKTWHFNFFDDDDRQVRIWIWGQADQPPGAGQSSWDWYWDQDPVRGIFIWTADSPPRFIAGRHFQDTVPDPDGIGIWDWDRDPSTIITIDGPVSSVVSVVVVVPDDDDDDPDDDDDDDDDDDDDDDDDDDDDDDDDDDDDDD

Mean predicted aligned error: 12.59 Å